Protein AF-A0A183FQK3-F1 (afdb_monomer)

Secondary structure (DSSP, 8-state):
--HHHHHHHHHHHHHTT--HHHHHHHHHHHS-TTSS-HHHHHHHHHHHHTT----SPP---PPPPSS-HHHHHHHHHH-TT--HHHHHHHTTS-HHHHHHHHHHTT---EEPPP-SS---HHHHHHHHHHHHHHHHHHHH--S-------S-SSSHHHHHHHHHHTTS--S---EE---------S---

InterPro domains:
  IPR009057 Homedomain-like superfamily [SSF46689] (26-102)
  IPR036388 Winged helix-like DNA-binding domain superfamily [G3DSA:1.10.10.10] (71-115)
  IPR041426 Mos1 transposase, HTH domain [PF17906] (6-52)
  IPR052709 Transposase-Methyltransferase Hybrid [PTHR46060] (1-167)

Radius of gyration: 31.81 Å; Cα contacts (8 Å, |Δi|>4): 121; chains: 1; bounding box: 60×57×82 Å

Nearest PDB structures (foldseek):
  7s03-assembly1_A-2  TM=7.507E-01  e=3.415E-08  Homo sapiens
  4u7b-assembly2_G-2  TM=6.651E-01  e=1.296E-07  Drosophila mauritiana
  5hoo-assembly1_B  TM=6.652E-01  e=1.835E-07  Drosophila mauritiana
  5hoo-assembly1_A  TM=6.434E-01  e=3.681E-07  Drosophila mauritiana
  4r79-assembly1_B  TM=6.562E-01  e=9.308E-07  Drosophila mauritiana

Sequence (189 aa):
MDQGRIRTFLYYEWLLGNDTGTAVANICRACKEDAVSQRTVRRWFNRFENGDTSLEDREHSWRPSTVDDDEVRRCIKEKPEATTRELATMLGCSKSTIHNQLNLLRYHKVLARWIPHRLTDANKQSRVTVCQSLLLQLSVGCENMNPIHGTLKDTWLLNSKMDSASQHDRKNRRFIVVCHVARLNAIDI

Solvent-accessible surface area (backbone atoms only — not comparable to full-atom values): 11954 Å² total; per-residue (Å²): 132,65,71,60,61,55,42,52,52,54,52,50,36,50,75,71,68,53,53,52,68,59,39,36,52,52,47,20,70,76,72,34,87,80,67,57,51,60,71,57,45,48,55,51,48,55,37,42,75,73,69,50,76,70,71,65,79,72,84,73,84,68,78,76,72,94,64,61,68,66,59,54,52,50,53,35,72,76,40,33,53,55,48,61,61,56,51,10,62,76,66,75,48,54,50,66,56,43,51,53,50,35,56,74,66,51,48,48,83,34,79,68,78,89,70,98,68,88,76,51,71,68,57,51,51,55,49,52,53,54,51,53,53,53,49,52,60,65,70,67,61,67,101,71,82,73,90,78,86,83,86,79,75,78,67,64,71,57,56,68,55,50,73,73,63,66,82,79,70,85,87,76,76,67,39,30,46,62,57,63,86,66,87,72,74,82,87,89,131

Mean predicted aligned error: 16.82 Å

Organism: Heligmosomoides polygyrus (NCBI:txid6339)

Structure (mmCIF, N/CA/C/O backbone):
data_AF-A0A183FQK3-F1
#
_entry.id   AF-A0A183FQK3-F1
#
loop_
_atom_site.group_PDB
_atom_site.id
_atom_site.type_symbol
_atom_site.label_atom_id
_atom_site.label_alt_id
_atom_site.label_comp_id
_atom_site.label_asym_id
_atom_site.label_entity_id
_atom_site.label_seq_id
_atom_site.pdbx_PDB_ins_code
_atom_site.Cartn_x
_atom_site.Cartn_y
_atom_site.Cartn_z
_atom_site.occupancy
_atom_site.B_iso_or_equiv
_atom_site.auth_seq_id
_atom_site.auth_comp_id
_atom_site.auth_asym_id
_atom_site.auth_atom_id
_atom_site.pdbx_PDB_model_num
ATOM 1 N N . MET A 1 1 ? -19.960 9.116 11.889 1.00 61.38 1 MET A N 1
ATOM 2 C CA . MET A 1 1 ? -19.119 9.643 12.982 1.00 61.38 1 MET A CA 1
ATOM 3 C C . MET A 1 1 ? -17.741 9.036 12.816 1.00 61.38 1 MET A C 1
ATOM 5 O O . MET A 1 1 ? -17.683 7.874 12.439 1.00 61.38 1 MET A O 1
ATOM 9 N N . ASP A 1 2 ? -16.675 9.808 13.006 1.00 77.69 2 ASP A N 1
ATOM 10 C CA . ASP A 1 2 ? -15.311 9.295 12.857 1.00 77.69 2 ASP A CA 1
ATOM 11 C C . ASP A 1 2 ? -14.950 8.335 14.003 1.00 77.69 2 ASP A C 1
ATOM 13 O O . ASP A 1 2 ? -15.273 8.592 15.166 1.00 77.69 2 ASP A O 1
ATOM 17 N N . GLN A 1 3 ? -14.290 7.229 13.669 1.00 77.62 3 GLN A N 1
ATOM 18 C CA . GLN A 1 3 ? -13.965 6.154 14.603 1.00 77.62 3 GLN A CA 1
ATOM 19 C C . GLN A 1 3 ? -12.954 6.604 15.666 1.00 77.62 3 GLN A C 1
ATOM 21 O O . GLN A 1 3 ? -12.997 6.114 16.794 1.00 77.62 3 GLN A O 1
ATOM 26 N N . GLY A 1 4 ? -12.106 7.590 15.346 1.00 84.69 4 GLY A N 1
ATOM 27 C CA . GLY A 1 4 ? -11.191 8.212 16.305 1.00 84.69 4 GLY A CA 1
ATOM 28 C C . GLY A 1 4 ? -11.917 8.892 17.471 1.00 84.69 4 GLY A C 1
ATOM 29 O O . GLY A 1 4 ? -11.563 8.673 18.627 1.00 84.69 4 GLY A O 1
ATOM 30 N N . ARG A 1 5 ? -13.003 9.630 17.196 1.00 87.62 5 ARG A N 1
ATOM 31 C CA . ARG A 1 5 ? -13.787 10.335 18.233 1.00 87.62 5 ARG A CA 1
ATOM 32 C C . ARG A 1 5 ? -14.423 9.381 19.241 1.00 87.62 5 ARG A C 1
ATOM 34 O O . ARG A 1 5 ? -14.434 9.657 20.435 1.00 87.62 5 ARG A O 1
ATOM 41 N N . ILE A 1 6 ? -14.915 8.239 18.764 1.00 91.25 6 ILE A N 1
ATOM 42 C CA . ILE A 1 6 ? -15.498 7.201 19.621 1.00 91.25 6 ILE A CA 1
ATOM 43 C C . ILE A 1 6 ? -14.448 6.660 20.601 1.00 91.25 6 ILE A C 1
ATOM 45 O O . ILE A 1 6 ? -14.746 6.477 21.778 1.00 91.25 6 ILE A O 1
ATOM 49 N N . ARG A 1 7 ? -13.205 6.453 20.150 1.00 92.75 7 ARG A N 1
ATOM 50 C CA . ARG A 1 7 ? -12.105 5.983 21.010 1.00 92.75 7 ARG A CA 1
ATOM 51 C C . ARG A 1 7 ? -11.755 6.990 22.099 1.00 92.75 7 ARG A C 1
ATOM 53 O O . ARG A 1 7 ? -11.502 6.581 23.227 1.00 92.75 7 ARG A O 1
ATOM 60 N N . THR A 1 8 ? -11.808 8.287 21.797 1.00 93.94 8 THR A N 1
ATOM 61 C CA . THR A 1 8 ? -11.623 9.345 22.800 1.00 93.94 8 THR A CA 1
ATOM 62 C C . THR A 1 8 ? -12.691 9.284 23.890 1.00 93.94 8 THR A C 1
ATOM 64 O O . THR A 1 8 ? -12.351 9.339 25.068 1.00 93.94 8 THR A O 1
ATOM 67 N N . PHE A 1 9 ? -13.966 9.108 23.526 1.00 94.00 9 PHE A N 1
ATOM 68 C CA . PHE A 1 9 ? -15.034 8.951 24.518 1.00 94.00 9 PHE A CA 1
ATOM 69 C C . PHE A 1 9 ? -14.879 7.673 25.344 1.00 94.00 9 PHE A C 1
ATOM 71 O O . PHE A 1 9 ? -15.070 7.709 26.553 1.00 94.00 9 PHE A O 1
ATOM 78 N N . LEU A 1 10 ? -14.466 6.563 24.725 1.00 94.69 10 LEU A N 1
ATOM 79 C CA . LEU A 1 10 ? -14.169 5.324 25.450 1.00 94.69 10 LEU A CA 1
ATOM 80 C C . LEU A 1 10 ? -13.064 5.520 26.488 1.00 94.69 10 LEU A C 1
ATOM 82 O O . LEU A 1 10 ? -13.189 5.042 27.610 1.00 94.69 10 LEU A O 1
ATOM 86 N N . TYR A 1 11 ? -11.999 6.232 26.126 1.00 95.12 11 TYR A N 1
ATOM 87 C CA . TYR A 1 11 ? -10.912 6.537 27.051 1.00 95.12 11 TYR A CA 1
ATOM 88 C C . TYR A 1 11 ? -11.365 7.456 28.191 1.00 95.12 11 TYR A C 1
ATOM 90 O O . TYR A 1 11 ? -11.020 7.225 29.345 1.00 95.12 11 TYR A O 1
ATOM 98 N N . TYR A 1 12 ? -12.194 8.456 27.887 1.00 95.38 12 TYR A N 1
ATOM 99 C CA . TYR A 1 12 ? -12.778 9.343 28.891 1.00 95.38 12 TYR A CA 1
ATOM 100 C C . TYR A 1 12 ? -13.673 8.596 29.894 1.00 95.38 12 TYR A C 1
ATOM 102 O O . TYR A 1 12 ? -13.496 8.750 31.098 1.00 95.38 12 TYR A O 1
ATOM 110 N N . GLU A 1 13 ? -14.589 7.748 29.421 1.00 95.75 13 GLU A N 1
ATOM 111 C CA . GLU A 1 13 ? -15.462 6.942 30.289 1.00 95.75 13 GLU A CA 1
ATOM 112 C C . GLU A 1 13 ? -14.665 5.955 31.155 1.00 95.75 13 GLU A C 1
ATOM 114 O O . GLU A 1 13 ? -15.014 5.726 32.312 1.00 95.75 13 GLU A O 1
ATOM 119 N N . TRP A 1 14 ? -13.571 5.406 30.617 1.00 96.25 14 TRP A N 1
ATOM 120 C CA . TRP A 1 14 ? -12.650 4.567 31.382 1.00 96.25 14 TRP A CA 1
ATOM 121 C C . TRP A 1 14 ? -11.949 5.353 32.500 1.00 96.25 14 TRP A C 1
ATOM 123 O O . TRP A 1 14 ? -11.895 4.876 33.631 1.00 96.25 14 TRP A O 1
ATOM 133 N N . LEU A 1 15 ? -11.482 6.580 32.228 1.00 95.38 15 LEU A N 1
ATOM 134 C CA . LEU A 1 15 ? -10.885 7.458 33.247 1.00 95.38 15 LEU A CA 1
ATOM 135 C C . LEU A 1 15 ? -11.870 7.842 34.360 1.00 95.38 15 LEU A C 1
ATOM 137 O O . LEU A 1 15 ? -11.452 8.047 35.497 1.00 95.38 15 LEU A O 1
ATOM 141 N N . LEU A 1 16 ? -13.166 7.933 34.048 1.00 95.31 16 LEU A N 1
ATOM 142 C CA . LEU A 1 16 ? -14.216 8.163 35.044 1.00 95.31 16 LEU A CA 1
ATOM 143 C C . LEU A 1 16 ? -14.484 6.942 35.940 1.00 95.31 16 LEU A C 1
ATOM 145 O O . LEU A 1 16 ? -15.170 7.081 36.950 1.00 95.31 16 LEU A O 1
ATOM 149 N N . GLY A 1 17 ? -13.964 5.760 35.593 1.00 93.12 17 GLY A N 1
ATOM 150 C CA . GLY A 1 17 ? -14.207 4.522 36.335 1.00 93.12 17 GLY A CA 1
ATOM 151 C C . GLY A 1 17 ? -15.617 3.956 36.148 1.00 93.12 17 GLY A C 1
ATOM 152 O O . GLY A 1 17 ? -16.077 3.175 36.981 1.00 93.12 17 GLY A O 1
ATOM 153 N N . ASN A 1 18 ? -16.315 4.346 35.076 1.00 94.75 18 ASN A N 1
ATOM 154 C CA . ASN A 1 18 ? -17.641 3.819 34.768 1.00 94.75 18 ASN A CA 1
ATOM 155 C C . ASN A 1 18 ? -17.552 2.358 34.313 1.00 94.75 18 ASN A C 1
ATOM 157 O O . ASN A 1 18 ? -16.584 1.946 33.677 1.00 94.75 18 ASN A O 1
ATOM 161 N N . ASP A 1 19 ? -18.585 1.562 34.591 1.00 94.12 19 ASP A N 1
ATOM 162 C CA . ASP A 1 19 ? -18.665 0.204 34.060 1.00 94.12 19 ASP A CA 1
ATOM 163 C C . ASP A 1 19 ? -19.009 0.206 32.557 1.00 94.12 19 ASP A C 1
ATOM 165 O O . ASP A 1 19 ? -19.497 1.187 31.990 1.00 94.12 19 ASP A O 1
ATOM 169 N N . THR A 1 20 ? -18.786 -0.930 31.890 1.00 94.50 20 THR A N 1
ATOM 170 C CA . THR A 1 20 ? -19.010 -1.045 30.437 1.00 94.50 20 THR A CA 1
ATOM 171 C C . THR A 1 20 ? -20.447 -0.751 29.995 1.00 94.50 20 THR A C 1
ATOM 173 O O . THR A 1 20 ? -20.632 -0.241 28.893 1.00 94.50 20 THR A O 1
ATOM 176 N N . GLY A 1 21 ? -21.463 -1.071 30.803 1.00 93.75 21 GLY A N 1
ATOM 177 C CA . GLY A 1 21 ? -22.867 -0.818 30.480 1.00 93.75 21 GLY A CA 1
ATOM 178 C C . GLY A 1 21 ? -23.200 0.669 30.561 1.00 93.75 21 GLY A C 1
ATOM 179 O O . GLY A 1 21 ? -23.768 1.224 29.618 1.00 93.75 21 GLY A O 1
ATOM 180 N N . THR A 1 22 ? -22.760 1.326 31.636 1.00 95.06 22 THR A N 1
ATOM 181 C CA . THR A 1 22 ? -22.904 2.780 31.811 1.00 95.06 22 THR A CA 1
ATOM 182 C C . THR A 1 22 ? -22.180 3.548 30.706 1.00 95.06 22 THR A C 1
ATOM 184 O O . THR A 1 22 ? -22.762 4.444 30.094 1.00 95.06 22 THR A O 1
ATOM 187 N N . ALA A 1 23 ? -20.954 3.143 30.366 1.00 95.88 23 ALA A N 1
ATOM 188 C CA . ALA A 1 23 ? -20.187 3.752 29.284 1.00 95.88 23 ALA A CA 1
ATOM 189 C C . ALA A 1 23 ? -20.878 3.600 27.915 1.00 95.88 23 ALA A C 1
ATOM 191 O O . ALA A 1 23 ? -20.942 4.563 27.153 1.00 95.88 23 ALA A O 1
ATOM 192 N N . VAL A 1 24 ? -21.454 2.430 27.597 1.00 96.12 24 VAL A N 1
ATOM 193 C CA . VAL A 1 24 ? -22.248 2.244 26.363 1.00 96.12 24 VAL A CA 1
ATOM 194 C C . VAL A 1 24 ? -23.434 3.200 26.335 1.00 96.12 24 VAL A C 1
ATOM 196 O O . VAL A 1 24 ? -23.633 3.884 25.334 1.00 96.12 24 VAL A O 1
ATOM 199 N N . ALA A 1 25 ? -24.206 3.273 27.420 1.00 95.00 25 ALA A N 1
ATOM 200 C CA . ALA A 1 25 ? -25.376 4.140 27.486 1.00 95.00 25 ALA A CA 1
ATOM 201 C C . ALA A 1 25 ? -24.995 5.621 27.332 1.00 95.00 25 ALA A C 1
ATOM 203 O O . ALA A 1 25 ? -25.625 6.340 26.556 1.00 95.00 25 ALA A O 1
ATOM 204 N N . ASN A 1 26 ? -23.930 6.069 28.005 1.00 94.44 26 ASN A N 1
ATOM 205 C CA . ASN A 1 26 ? -23.420 7.435 27.898 1.00 94.44 26 ASN A CA 1
ATOM 206 C C . ASN A 1 26 ? -22.961 7.767 26.478 1.00 94.44 26 ASN A C 1
ATOM 208 O O . ASN A 1 26 ? -23.372 8.791 25.928 1.00 94.44 26 ASN A O 1
ATOM 212 N N . ILE A 1 27 ? -22.168 6.887 25.864 1.00 93.31 27 ILE A N 1
ATOM 213 C CA . ILE A 1 27 ? -21.648 7.098 24.512 1.00 93.31 27 ILE A CA 1
ATOM 214 C C . ILE A 1 27 ? -22.789 7.075 23.497 1.00 93.31 27 ILE A C 1
ATOM 216 O O . ILE A 1 27 ? -22.878 7.988 22.682 1.00 93.31 27 ILE A O 1
ATOM 220 N N . CYS A 1 28 ? -23.697 6.098 23.552 1.00 92.88 28 CYS A N 1
ATOM 221 C CA . CYS A 1 28 ? -24.836 6.032 22.635 1.00 92.88 28 CYS A CA 1
ATOM 222 C C . CYS A 1 28 ? -25.773 7.238 22.796 1.00 92.88 28 CYS A C 1
ATOM 224 O O . CYS A 1 28 ? -26.249 7.782 21.802 1.00 92.88 28 CYS A O 1
ATOM 226 N N . ARG A 1 29 ? -25.966 7.730 24.026 1.00 92.12 29 ARG A N 1
ATOM 227 C CA . ARG A 1 29 ? -26.732 8.955 24.296 1.00 92.12 29 ARG A CA 1
ATOM 228 C C . ARG A 1 29 ? -26.065 10.205 23.717 1.00 92.12 29 ARG A C 1
ATOM 230 O O . ARG A 1 29 ? -26.754 11.045 23.151 1.00 92.12 29 ARG A O 1
ATOM 237 N N . ALA A 1 30 ? -24.749 10.348 23.873 1.00 89.69 30 ALA A N 1
ATOM 238 C CA . ALA A 1 30 ? -24.011 11.526 23.413 1.00 89.69 30 ALA A CA 1
ATOM 239 C C . ALA A 1 30 ? -23.756 11.526 21.896 1.00 89.69 30 ALA A C 1
ATOM 241 O O . ALA A 1 30 ? -23.665 12.584 21.275 1.00 89.69 30 ALA A O 1
ATOM 242 N N . CYS A 1 31 ? -23.601 10.341 21.304 1.00 86.69 31 CYS A N 1
ATOM 243 C CA . CYS A 1 31 ? -23.157 10.174 19.928 1.00 86.69 31 CYS A CA 1
ATOM 244 C C . CYS A 1 31 ? -24.310 9.865 18.969 1.00 86.69 31 CYS A C 1
ATOM 246 O O . CYS A 1 31 ? -24.590 10.643 18.057 1.00 86.69 31 CYS A O 1
ATOM 248 N N . LYS A 1 32 ? -24.903 8.680 19.122 1.00 87.69 32 LYS A N 1
ATOM 249 C CA . LYS A 1 32 ? -26.033 8.144 18.356 1.00 87.69 32 LYS A CA 1
ATOM 250 C C . LYS A 1 32 ? -26.437 6.806 18.980 1.00 87.69 32 LYS A C 1
ATOM 252 O O . LYS A 1 32 ? -25.570 6.081 19.470 1.00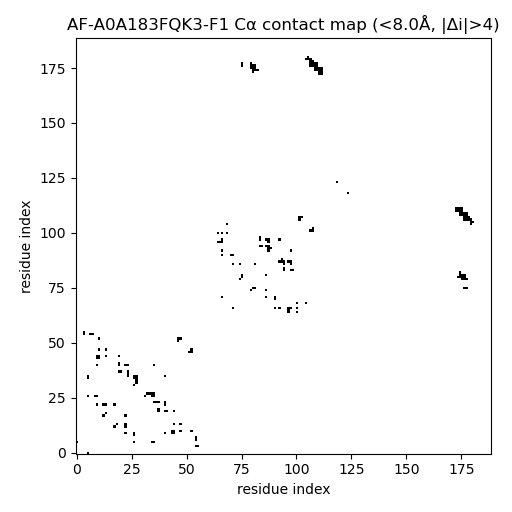 87.69 32 LYS A O 1
ATOM 257 N N . GLU A 1 33 ? -27.713 6.450 18.878 1.00 83.69 33 GLU A N 1
ATOM 258 C CA . GLU A 1 33 ? -28.179 5.085 19.129 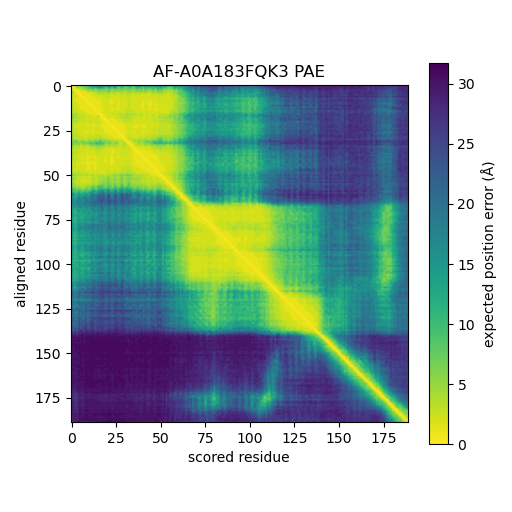1.00 83.69 33 GLU A CA 1
ATOM 259 C C . GLU A 1 33 ? -27.321 4.081 18.329 1.00 83.69 33 GLU A C 1
ATOM 261 O O . GLU A 1 33 ? -27.040 4.295 17.144 1.00 83.69 33 GLU A O 1
ATOM 266 N N . ASP A 1 34 ? -26.804 3.062 19.022 1.00 86.44 34 ASP A N 1
ATOM 267 C CA . ASP A 1 34 ? -25.853 2.053 18.526 1.00 86.44 34 ASP A CA 1
ATOM 268 C C . ASP A 1 34 ? -24.472 2.556 18.060 1.00 86.44 34 ASP A C 1
ATOM 270 O O . ASP A 1 34 ? -23.798 1.909 17.255 1.00 86.44 34 ASP A O 1
ATOM 274 N N . ALA A 1 35 ? -23.986 3.687 18.588 1.00 89.19 35 ALA A N 1
ATOM 275 C CA . ALA A 1 35 ? -22.636 4.175 18.280 1.00 89.19 35 ALA A CA 1
ATOM 276 C C . ALA A 1 35 ? -21.523 3.174 18.652 1.00 89.19 35 ALA A C 1
ATOM 278 O O . ALA A 1 35 ? -20.506 3.088 17.959 1.00 89.19 35 ALA A O 1
ATOM 279 N N . VAL A 1 36 ? -21.701 2.417 19.739 1.00 92.69 36 VAL A N 1
ATOM 280 C CA . VAL A 1 36 ? -20.764 1.385 20.201 1.00 92.69 36 VAL A CA 1
ATOM 281 C C . VAL A 1 36 ? -21.505 0.182 20.760 1.00 92.69 36 VAL A C 1
ATOM 283 O O . VAL A 1 36 ? -22.530 0.309 21.419 1.00 92.69 36 VAL A O 1
ATOM 286 N N . SER A 1 37 ? -20.933 -1.003 20.550 1.00 93.94 37 SER A N 1
ATOM 287 C CA . SER A 1 37 ? -21.403 -2.222 21.209 1.00 93.94 37 SER A CA 1
ATOM 288 C C . SER A 1 37 ? -20.705 -2.414 22.555 1.00 93.94 37 SER A C 1
ATOM 290 O O . SER A 1 37 ? -19.528 -2.070 22.704 1.00 93.94 37 SER A O 1
ATOM 292 N N . GLN A 1 38 ? -21.370 -3.072 23.506 1.00 94.62 38 GLN A N 1
ATOM 293 C CA . GLN A 1 38 ? -20.764 -3.434 24.793 1.00 94.62 38 GLN A CA 1
ATOM 294 C C . GLN A 1 38 ? -19.482 -4.266 24.629 1.00 94.62 38 GLN A C 1
ATOM 296 O O . GLN A 1 38 ? -18.516 -4.091 25.372 1.00 94.62 38 GLN A O 1
ATOM 301 N N . ARG A 1 39 ? -19.420 -5.119 23.596 1.00 95.38 39 ARG A N 1
ATOM 302 C CA . ARG A 1 39 ? -18.217 -5.889 23.249 1.00 95.38 3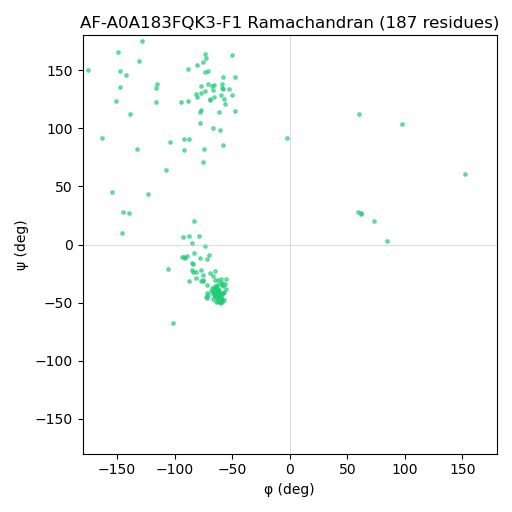9 ARG A CA 1
ATOM 303 C C . ARG A 1 39 ? -17.053 -4.981 22.845 1.00 95.38 39 ARG A C 1
ATOM 305 O O . ARG A 1 39 ? -15.915 -5.254 23.224 1.00 95.38 39 ARG A O 1
ATOM 312 N N . THR A 1 40 ? -17.331 -3.915 22.094 1.00 93.69 40 THR A N 1
ATOM 313 C CA . THR A 1 40 ? -16.333 -2.908 21.711 1.00 93.69 40 THR A CA 1
ATOM 314 C C . THR A 1 40 ? -15.810 -2.190 22.950 1.00 93.69 40 THR A C 1
ATOM 316 O O . THR A 1 40 ? -14.597 -2.143 23.136 1.00 93.69 40 THR A O 1
ATOM 319 N N . VAL A 1 41 ? -16.699 -1.709 23.827 1.00 95.56 41 VAL A N 1
ATOM 320 C CA . VAL A 1 41 ? -16.306 -1.003 25.060 1.00 95.56 41 VAL A CA 1
ATOM 321 C C . VAL A 1 41 ? -15.432 -1.879 25.947 1.00 95.56 41 VAL A C 1
ATOM 323 O O . VAL A 1 41 ? -14.326 -1.480 26.298 1.00 95.56 41 VAL A O 1
ATOM 326 N N . ARG A 1 42 ? -15.859 -3.119 26.212 1.00 96.44 42 ARG A N 1
ATOM 327 C CA . ARG A 1 42 ? -15.083 -4.076 27.012 1.00 96.44 42 ARG A CA 1
ATOM 328 C C . ARG A 1 42 ? -13.697 -4.346 26.425 1.00 96.44 42 ARG A C 1
ATOM 330 O O . ARG A 1 42 ? -12.721 -4.412 27.161 1.00 96.44 42 ARG A O 1
ATOM 337 N N . ARG A 1 43 ? -13.588 -4.487 25.098 1.00 94.81 43 ARG A N 1
ATOM 338 C CA . ARG A 1 43 ? -12.291 -4.684 24.430 1.00 94.81 43 ARG A CA 1
ATOM 339 C C . ARG A 1 43 ? -11.359 -3.488 24.639 1.00 94.81 43 ARG A C 1
ATOM 341 O O . ARG A 1 43 ? -10.167 -3.697 24.839 1.00 94.81 43 ARG A O 1
ATOM 348 N N . TRP A 1 44 ? -11.886 -2.267 24.570 1.00 95.06 44 TRP A N 1
ATOM 349 C CA . TRP A 1 44 ? -11.107 -1.046 24.787 1.00 95.06 44 TRP A CA 1
ATOM 350 C C . TRP A 1 44 ? -10.720 -0.852 26.250 1.00 95.06 44 TRP A C 1
ATOM 352 O O . TRP A 1 44 ? -9.564 -0.557 26.519 1.00 95.06 44 TRP A O 1
ATOM 362 N N . PHE A 1 45 ? -11.624 -1.109 27.192 1.00 95.75 45 PHE A N 1
ATOM 363 C CA . PHE A 1 45 ? -11.316 -1.015 28.622 1.00 95.75 45 PHE A CA 1
ATOM 364 C C . PHE A 1 45 ? -10.221 -2.002 29.016 1.00 95.75 45 PHE A C 1
ATOM 366 O O . PHE A 1 45 ? -9.217 -1.590 29.583 1.00 95.75 45 PHE A O 1
ATOM 373 N N . ASN A 1 46 ? -10.327 -3.261 28.579 1.00 95.31 46 ASN A N 1
ATOM 374 C CA . ASN A 1 46 ? -9.259 -4.240 28.780 1.00 95.31 46 ASN A CA 1
ATOM 375 C C . ASN A 1 46 ? -7.928 -3.768 28.165 1.00 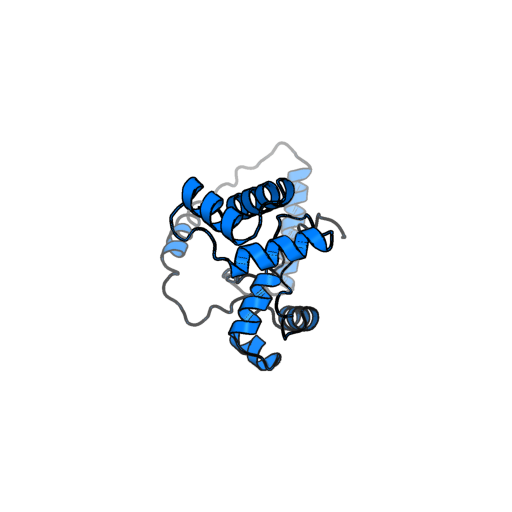95.31 46 ASN A C 1
ATOM 377 O O . ASN A 1 46 ? -6.861 -4.059 28.694 1.00 95.31 46 ASN A O 1
ATOM 381 N N . ARG A 1 47 ? -7.955 -3.075 27.019 1.00 93.81 47 ARG A N 1
ATOM 382 C CA . ARG A 1 47 ? -6.741 -2.530 26.390 1.00 93.81 47 ARG A CA 1
ATOM 383 C C . 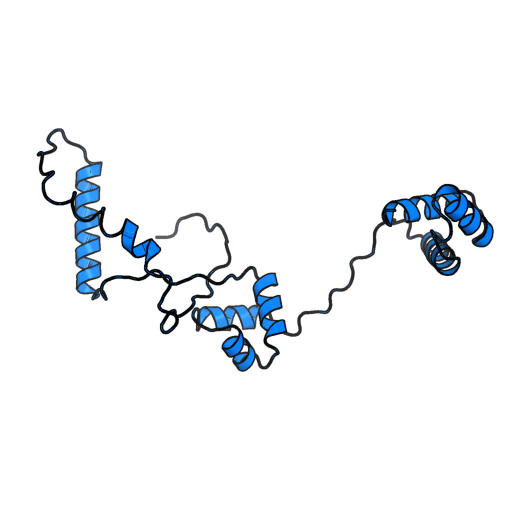ARG A 1 47 ? -6.098 -1.459 27.284 1.00 93.81 47 ARG A C 1
ATOM 385 O O . ARG A 1 47 ? -4.890 -1.516 27.495 1.00 93.81 47 ARG A O 1
ATOM 392 N N . PHE A 1 48 ? -6.904 -0.557 27.842 1.00 94.69 48 PHE A N 1
ATOM 393 C CA . PHE A 1 48 ? -6.450 0.501 28.747 1.00 94.69 48 PHE A CA 1
ATOM 394 C C . PHE A 1 48 ? -5.957 -0.039 30.094 1.00 94.69 48 PHE A C 1
ATOM 396 O O . PHE A 1 48 ? -4.910 0.386 30.571 1.00 94.69 48 PHE A O 1
ATOM 403 N N . GLU A 1 49 ? -6.635 -1.037 30.663 1.00 94.19 49 GLU A N 1
ATOM 404 C CA . GLU A 1 49 ? -6.198 -1.736 31.882 1.00 94.19 49 GLU A CA 1
ATOM 405 C C . GLU A 1 49 ? -4.841 -2.430 31.707 1.00 94.19 49 GLU A C 1
ATOM 407 O O . GLU A 1 49 ? -4.037 -2.466 32.633 1.00 94.19 49 GLU A O 1
ATOM 412 N N . ASN A 1 50 ? -4.547 -2.924 30.500 1.00 94.50 50 ASN A N 1
ATOM 413 C CA . ASN A 1 50 ? -3.244 -3.497 30.154 1.00 94.50 50 ASN A CA 1
ATOM 414 C C . ASN A 1 50 ? -2.164 -2.432 29.851 1.00 94.50 50 ASN A C 1
ATOM 416 O O . ASN A 1 50 ? -1.079 -2.781 29.387 1.00 94.50 50 ASN A O 1
ATOM 420 N N . GLY A 1 51 ? -2.450 -1.145 30.079 1.00 91.88 51 GLY A N 1
ATOM 421 C CA . GLY A 1 51 ? -1.502 -0.036 29.929 1.00 91.88 51 GLY A CA 1
ATOM 422 C C . GLY A 1 51 ? -1.356 0.525 28.510 1.00 91.88 51 GLY A C 1
ATOM 423 O O . GLY A 1 51 ? -0.559 1.436 28.299 1.00 91.88 51 GLY A O 1
ATOM 424 N N . ASP A 1 52 ? -2.114 0.029 27.527 1.00 91.69 52 ASP A N 1
ATOM 425 C CA . ASP A 1 52 ? -2.094 0.544 26.151 1.00 91.69 52 ASP A CA 1
ATOM 426 C C . ASP A 1 52 ? -3.171 1.624 25.975 1.00 91.69 52 ASP A C 1
ATOM 428 O O . ASP A 1 52 ? -4.315 1.336 25.625 1.00 91.69 52 ASP A O 1
ATOM 432 N N . THR A 1 53 ? -2.793 2.880 26.219 1.00 90.44 53 THR A N 1
ATOM 433 C CA . THR A 1 53 ? -3.662 4.068 26.105 1.00 90.44 53 THR A CA 1
ATOM 434 C C . THR A 1 53 ? -3.703 4.675 24.700 1.00 90.44 53 THR A C 1
ATOM 436 O O . THR A 1 53 ? -4.300 5.734 24.497 1.00 90.44 53 THR A O 1
ATOM 439 N N . SER A 1 54 ? -3.104 4.018 23.699 1.00 90.25 54 SER A N 1
ATOM 440 C CA . SER A 1 54 ? -3.107 4.528 22.328 1.00 90.25 54 SER A CA 1
ATOM 441 C C . SER A 1 54 ? -4.507 4.459 21.710 1.00 90.25 54 SER A C 1
ATOM 443 O O . SER A 1 54 ? -5.130 3.397 21.623 1.00 90.25 54 SER A O 1
ATOM 445 N N . LEU A 1 55 ? -4.988 5.609 21.232 1.00 89.69 55 LEU A N 1
ATOM 446 C CA . LEU A 1 55 ? -6.261 5.745 20.515 1.00 89.69 55 LEU A CA 1
ATOM 447 C C . LEU A 1 55 ? -6.136 5.414 19.021 1.00 89.69 55 LEU A C 1
ATOM 449 O O . LEU A 1 55 ? -7.138 5.343 18.303 1.00 89.69 55 LEU A O 1
ATOM 453 N N . GLU A 1 56 ? -4.916 5.197 18.542 1.00 86.94 56 GLU A N 1
ATOM 454 C CA . GLU A 1 56 ? -4.676 4.819 17.159 1.00 86.94 56 GLU A CA 1
ATOM 455 C C . GLU A 1 56 ? -4.914 3.320 16.953 1.00 86.94 56 GLU A C 1
ATOM 457 O O . GLU A 1 56 ? -4.862 2.494 17.881 1.00 86.94 56 GLU A O 1
ATOM 462 N N . ASP A 1 57 ? -5.239 2.972 15.708 1.00 79.81 57 ASP A N 1
ATOM 463 C CA . ASP A 1 57 ? -5.216 1.575 15.306 1.00 79.81 57 ASP A CA 1
ATOM 464 C C . ASP A 1 57 ? -3.773 1.098 15.317 1.00 79.81 57 ASP A C 1
ATOM 466 O O . ASP A 1 57 ? -2.874 1.786 14.839 1.00 79.81 57 ASP A O 1
ATOM 470 N N . ARG A 1 58 ? -3.553 -0.105 15.851 1.00 78.00 58 ARG A N 1
ATOM 471 C CA . ARG A 1 58 ? -2.261 -0.763 15.677 1.00 78.00 58 ARG A CA 1
ATOM 472 C C . ARG A 1 58 ? -1.999 -0.907 14.185 1.00 78.00 58 ARG A C 1
ATOM 474 O O . ARG A 1 58 ? -2.942 -1.169 13.425 1.00 78.00 58 ARG A O 1
ATOM 481 N N . GLU A 1 59 ? -0.730 -0.775 13.800 1.00 72.75 59 GLU A N 1
ATOM 482 C CA . GLU A 1 59 ? -0.299 -1.096 12.445 1.00 72.75 59 GLU A CA 1
ATOM 483 C C . GLU A 1 59 ? -0.876 -2.460 12.078 1.00 72.75 59 GLU A C 1
ATOM 485 O O . GLU A 1 59 ? -0.607 -3.477 12.724 1.00 72.75 59 GLU A O 1
ATOM 490 N N . HIS A 1 60 ? -1.772 -2.463 11.093 1.00 66.00 60 HIS A N 1
ATOM 491 C CA . HIS A 1 60 ? -2.275 -3.714 10.573 1.00 66.00 60 HIS A CA 1
ATOM 492 C C . HIS A 1 60 ? -1.096 -4.412 9.919 1.00 66.00 60 HIS A C 1
ATOM 494 O O . HIS A 1 60 ? -0.437 -3.839 9.049 1.00 66.00 60 HIS A O 1
ATOM 500 N N . SER A 1 61 ? -0.851 -5.657 10.321 1.00 60.75 61 SER A N 1
ATOM 501 C CA . SER A 1 61 ? -0.002 -6.538 9.541 1.00 60.75 61 SER A CA 1
ATOM 502 C C . SER A 1 61 ? -0.664 -6.706 8.178 1.00 60.75 61 SER A C 1
ATOM 504 O O . SER A 1 61 ? -1.623 -7.459 7.993 1.00 60.75 61 SER A O 1
ATOM 506 N N . TRP A 1 62 ? -0.187 -5.937 7.205 1.00 58.81 62 TRP A N 1
ATOM 507 C CA . TRP A 1 62 ? -0.523 -6.186 5.819 1.00 58.81 62 TRP A CA 1
ATOM 508 C C . TRP A 1 62 ? -0.060 -7.600 5.494 1.00 58.81 62 TRP A C 1
ATOM 510 O O . TRP A 1 62 ? 1.009 -8.034 5.928 1.00 58.81 62 TRP A O 1
ATOM 520 N N . ARG A 1 63 ? -0.883 -8.342 4.753 1.00 64.81 63 ARG A N 1
ATOM 521 C CA . ARG A 1 63 ? -0.490 -9.663 4.272 1.00 64.81 63 ARG A CA 1
ATOM 522 C C . ARG A 1 63 ? 0.809 -9.491 3.474 1.00 64.81 63 ARG A C 1
ATOM 524 O O . ARG A 1 63 ? 0.772 -8.735 2.500 1.00 64.81 63 ARG A O 1
ATOM 531 N N . PRO A 1 64 ? 1.919 -10.151 3.856 1.00 61.59 64 PRO A N 1
ATOM 532 C CA . PRO A 1 64 ? 3.152 -10.076 3.090 1.00 61.59 64 PRO A CA 1
ATOM 533 C C . PRO A 1 64 ? 2.857 -10.427 1.634 1.00 61.59 64 PRO A C 1
ATOM 535 O O . PRO A 1 64 ? 2.109 -11.378 1.363 1.00 61.59 64 PRO A O 1
ATOM 538 N N . SER A 1 65 ? 3.383 -9.629 0.704 1.00 63.38 65 SER A N 1
ATOM 539 C CA . SER A 1 65 ? 3.266 -9.962 -0.711 1.00 63.38 65 SER A CA 1
ATOM 540 C C . SER A 1 65 ? 3.892 -11.334 -0.928 1.00 63.38 65 SER A C 1
ATOM 542 O O . SER A 1 65 ? 4.952 -11.638 -0.393 1.00 63.38 65 SER A O 1
ATOM 544 N N . THR A 1 66 ? 3.204 -12.202 -1.665 1.00 69.69 66 THR A N 1
ATOM 545 C CA . THR A 1 66 ? 3.676 -13.572 -1.927 1.00 69.69 66 THR A CA 1
ATOM 546 C C . THR A 1 66 ? 4.886 -13.593 -2.870 1.00 69.69 66 THR A C 1
ATOM 548 O O . THR A 1 66 ? 5.472 -14.647 -3.075 1.00 69.69 66 THR A O 1
ATOM 551 N N . VAL A 1 67 ? 5.235 -12.452 -3.468 1.00 79.81 67 VAL A N 1
ATOM 552 C CA . VAL A 1 67 ? 6.258 -12.330 -4.508 1.00 79.81 67 VAL A CA 1
ATOM 553 C C . VAL A 1 67 ? 7.398 -11.467 -3.990 1.00 79.81 67 VAL A C 1
ATOM 555 O O . VAL A 1 67 ? 7.147 -10.404 -3.426 1.00 79.81 67 VAL A O 1
ATOM 558 N N . ASP A 1 68 ? 8.626 -11.926 -4.217 1.00 87.81 68 ASP A N 1
ATOM 559 C CA . ASP A 1 68 ? 9.847 -11.205 -3.875 1.00 87.81 68 ASP A CA 1
ATOM 560 C C . ASP A 1 68 ? 10.038 -9.964 -4.767 1.00 87.81 68 ASP A C 1
ATOM 562 O O . ASP A 1 68 ? 10.045 -10.040 -6.001 1.00 87.81 68 ASP A O 1
ATOM 566 N N . ASP A 1 69 ? 10.194 -8.806 -4.126 1.00 89.50 69 ASP A N 1
ATOM 567 C CA . ASP A 1 69 ? 10.402 -7.505 -4.758 1.00 89.50 69 ASP A CA 1
ATOM 568 C C . ASP A 1 69 ? 11.629 -7.502 -5.679 1.00 89.50 69 ASP A C 1
ATOM 570 O O . ASP A 1 69 ? 11.582 -6.919 -6.771 1.00 89.50 69 ASP A O 1
ATOM 574 N N . ASP A 1 70 ? 12.718 -8.147 -5.258 1.00 90.38 70 ASP A N 1
ATOM 575 C CA . ASP A 1 70 ? 13.971 -8.166 -6.013 1.00 90.38 70 ASP A CA 1
ATOM 576 C C . ASP A 1 70 ? 13.856 -9.041 -7.261 1.00 90.38 70 ASP A C 1
ATOM 578 O O . ASP A 1 70 ? 14.362 -8.683 -8.333 1.00 90.38 70 ASP A O 1
ATOM 582 N N . GLU A 1 71 ? 13.096 -10.130 -7.173 1.00 90.69 71 GLU A N 1
ATOM 583 C CA . GLU A 1 71 ? 12.787 -10.967 -8.321 1.00 90.69 71 GLU A CA 1
ATOM 584 C C . GLU A 1 71 ? 11.960 -10.217 -9.374 1.00 90.69 71 GLU A C 1
ATOM 586 O O . GLU A 1 71 ? 12.290 -10.248 -10.566 1.00 90.69 71 GLU A O 1
ATOM 591 N N . VAL A 1 72 ? 10.947 -9.452 -8.944 1.00 90.12 72 VAL A N 1
ATOM 592 C CA . VAL A 1 72 ? 10.154 -8.602 -9.848 1.00 90.12 72 VAL A CA 1
ATOM 593 C C . VAL A 1 72 ? 11.040 -7.570 -10.545 1.00 90.12 72 VAL A C 1
ATOM 595 O O . VAL A 1 72 ? 10.950 -7.399 -11.765 1.00 90.12 72 VAL A O 1
ATOM 598 N N . ARG A 1 73 ? 11.931 -6.899 -9.803 1.00 91.06 73 ARG A N 1
ATOM 599 C CA . ARG A 1 73 ? 12.868 -5.911 -10.368 1.00 91.06 73 ARG A CA 1
ATOM 600 C C . ARG A 1 73 ? 13.807 -6.541 -11.391 1.00 91.06 73 ARG A C 1
ATOM 602 O O . ARG A 1 73 ? 14.042 -5.945 -12.445 1.00 91.06 73 ARG A O 1
ATOM 609 N N . ARG A 1 74 ? 14.317 -7.744 -11.114 1.00 91.44 74 ARG A N 1
ATOM 610 C CA . ARG A 1 74 ? 15.183 -8.495 -12.032 1.00 91.44 74 ARG A CA 1
ATOM 611 C C . ARG A 1 74 ? 14.465 -8.802 -13.346 1.00 91.44 74 ARG A C 1
ATOM 613 O O . ARG A 1 74 ? 15.005 -8.484 -14.404 1.00 91.44 74 ARG A O 1
ATOM 620 N N . CYS A 1 75 ? 13.242 -9.332 -13.288 1.00 90.25 75 CYS A N 1
ATOM 621 C CA . CYS A 1 75 ? 12.459 -9.647 -14.487 1.00 90.25 75 CYS A CA 1
ATOM 622 C C . CYS A 1 75 ? 12.156 -8.404 -15.339 1.00 90.25 75 CYS A C 1
ATOM 624 O O . CYS A 1 75 ? 12.240 -8.464 -16.564 1.00 90.25 75 CYS A O 1
ATOM 626 N N . ILE A 1 76 ? 11.850 -7.264 -14.707 1.00 89.62 76 ILE A N 1
ATOM 627 C CA . ILE A 1 76 ? 11.620 -5.995 -15.418 1.00 89.62 76 ILE A CA 1
ATOM 628 C C . ILE A 1 76 ? 12.908 -5.489 -16.076 1.00 89.62 76 ILE A C 1
ATOM 630 O O . ILE A 1 76 ? 12.867 -4.994 -17.199 1.00 89.62 76 ILE A O 1
ATOM 634 N N . LYS A 1 77 ? 14.059 -5.606 -15.403 1.00 87.88 77 LYS A N 1
ATOM 635 C CA . LYS A 1 77 ? 15.351 -5.181 -15.961 1.00 87.88 77 LYS A CA 1
ATOM 636 C C . LYS A 1 77 ? 15.758 -6.025 -17.171 1.00 87.88 77 LYS A C 1
ATOM 638 O O . LYS A 1 77 ? 16.332 -5.486 -18.112 1.00 87.88 77 LYS A O 1
ATOM 643 N N . GLU A 1 78 ? 15.473 -7.324 -17.141 1.00 88.94 78 GLU A N 1
ATOM 644 C CA . GLU A 1 78 ? 15.753 -8.236 -18.252 1.00 88.94 78 GLU A CA 1
ATOM 645 C C . GLU A 1 78 ? 14.823 -7.988 -19.448 1.00 88.94 78 GLU A C 1
ATOM 647 O O . GLU A 1 78 ? 15.277 -7.961 -20.591 1.00 88.94 78 GLU A O 1
ATOM 652 N N . LYS A 1 79 ? 13.525 -7.789 -19.187 1.00 85.81 79 LYS A N 1
ATOM 653 C CA . LYS A 1 79 ? 12.500 -7.567 -20.215 1.00 85.81 79 LYS A CA 1
ATOM 654 C C . LYS A 1 79 ? 11.624 -6.374 -19.845 1.00 85.81 79 LYS A C 1
ATOM 656 O O . LYS A 1 79 ? 10.515 -6.557 -19.331 1.00 85.81 79 LYS A O 1
ATOM 661 N N . PRO A 1 80 ? 12.084 -5.146 -20.130 1.00 83.38 80 PRO A N 1
ATOM 662 C CA . PRO A 1 80 ? 11.332 -3.950 -19.788 1.00 83.38 80 PRO A CA 1
ATOM 663 C C . PRO A 1 80 ? 10.016 -3.870 -20.564 1.00 83.38 80 PRO A C 1
ATOM 665 O O . PRO A 1 80 ? 9.084 -3.227 -20.107 1.00 83.38 80 PRO A O 1
ATOM 668 N N . GLU A 1 81 ? 9.890 -4.535 -21.711 1.00 81.62 81 GLU A N 1
ATOM 669 C CA . GLU A 1 81 ? 8.666 -4.568 -22.508 1.00 81.62 81 GLU A CA 1
ATOM 670 C C . GLU A 1 81 ? 7.632 -5.632 -22.093 1.00 81.62 81 GLU A C 1
ATOM 672 O O . GLU A 1 81 ? 6.590 -5.773 -22.745 1.00 81.62 81 GLU A O 1
ATOM 677 N N . ALA A 1 82 ? 7.918 -6.402 -21.037 1.00 85.94 82 ALA A N 1
ATOM 678 C CA . ALA A 1 82 ? 7.063 -7.498 -20.605 1.00 85.94 82 ALA A CA 1
ATOM 679 C C . ALA A 1 82 ? 5.698 -7.001 -20.107 1.00 85.94 82 ALA A C 1
ATOM 681 O O . ALA A 1 82 ? 5.560 -6.043 -19.342 1.00 85.94 82 ALA A O 1
ATOM 682 N N . THR A 1 83 ? 4.648 -7.707 -20.510 1.00 86.75 83 THR A N 1
ATOM 683 C CA . THR A 1 83 ? 3.296 -7.482 -20.012 1.00 86.75 83 THR A CA 1
ATOM 684 C C . THR A 1 83 ? 3.130 -8.044 -18.600 1.00 86.75 83 THR A C 1
ATOM 686 O O . THR A 1 83 ? 3.780 -9.006 -18.197 1.00 86.75 83 THR A O 1
ATOM 689 N N . THR A 1 84 ? 2.158 -7.521 -17.848 1.00 89.50 84 THR A N 1
ATOM 690 C CA . THR A 1 84 ? 1.798 -8.050 -16.517 1.00 89.50 84 THR A CA 1
ATOM 691 C C . THR A 1 84 ? 1.455 -9.545 -16.545 1.00 89.50 84 THR A C 1
ATOM 693 O O . THR A 1 84 ? 1.651 -10.232 -15.551 1.00 89.50 84 THR A O 1
ATOM 696 N N . ARG A 1 85 ? 0.919 -10.058 -17.666 1.00 90.06 85 ARG A N 1
ATOM 697 C CA . ARG A 1 85 ? 0.624 -11.491 -17.821 1.00 90.06 85 ARG A CA 1
ATOM 698 C C . ARG A 1 85 ? 1.898 -12.311 -17.987 1.00 90.06 85 ARG A C 1
ATOM 700 O O . ARG A 1 85 ? 2.023 -13.325 -17.323 1.00 90.06 85 ARG A O 1
ATOM 707 N N . GLU A 1 86 ? 2.831 -11.858 -18.817 1.00 89.88 86 GLU A N 1
ATOM 708 C CA . GLU A 1 86 ? 4.119 -12.537 -19.000 1.00 89.88 86 GLU A CA 1
ATOM 709 C C . GLU A 1 86 ? 4.927 -12.543 -17.703 1.00 89.88 86 GLU A C 1
ATOM 711 O O . GLU A 1 86 ? 5.440 -13.587 -17.320 1.00 89.88 86 GLU A O 1
ATOM 716 N N . LEU A 1 87 ? 4.959 -11.422 -16.974 1.00 90.38 87 LEU A N 1
ATOM 717 C CA . LEU A 1 87 ? 5.584 -11.351 -15.648 1.00 90.38 87 LEU A CA 1
ATOM 718 C C . LEU A 1 87 ? 4.941 -12.331 -14.659 1.00 90.38 87 LEU A C 1
ATOM 720 O O . LEU A 1 87 ? 5.649 -13.021 -13.938 1.00 90.38 87 LEU A O 1
ATOM 724 N N . ALA A 1 88 ? 3.610 -12.441 -14.661 1.00 91.38 88 ALA A N 1
ATOM 725 C CA . ALA A 1 88 ? 2.894 -13.390 -13.812 1.00 91.38 88 ALA A CA 1
ATOM 726 C C . ALA A 1 88 ? 3.230 -14.849 -14.154 1.00 91.38 88 ALA A C 1
ATOM 728 O O . ALA A 1 88 ? 3.421 -15.660 -13.253 1.00 91.38 88 ALA A O 1
ATOM 729 N N . THR A 1 89 ? 3.357 -15.175 -15.444 1.00 91.88 89 THR A N 1
ATOM 730 C CA . THR A 1 89 ? 3.785 -16.505 -15.895 1.00 91.88 89 THR A CA 1
ATOM 731 C C . THR A 1 89 ? 5.236 -16.798 -15.516 1.00 91.88 89 THR A C 1
ATOM 733 O O . THR A 1 89 ? 5.512 -17.893 -15.041 1.00 91.88 89 THR A O 1
ATOM 736 N N . MET A 1 90 ? 6.151 -15.836 -15.679 1.00 90.25 90 MET A N 1
ATOM 737 C CA . MET A 1 90 ? 7.566 -16.004 -15.316 1.00 90.25 90 MET A CA 1
ATOM 738 C C . MET A 1 90 ? 7.762 -16.192 -13.808 1.00 90.25 90 MET A C 1
ATOM 740 O O . MET A 1 90 ? 8.577 -17.011 -13.402 1.00 90.25 90 MET A O 1
ATOM 744 N N . LEU A 1 91 ? 6.990 -15.471 -12.992 1.00 90.06 91 LEU A N 1
ATOM 745 C CA . LEU A 1 91 ? 7.070 -15.497 -11.527 1.00 90.06 91 LEU A CA 1
ATOM 746 C C . LEU A 1 91 ? 6.102 -16.509 -10.886 1.00 90.06 91 LEU A C 1
ATOM 748 O O . LEU A 1 91 ? 5.924 -16.508 -9.671 1.00 90.06 91 LEU A O 1
ATOM 752 N N . GLY A 1 92 ? 5.413 -17.332 -11.686 1.00 90.25 92 GLY A N 1
ATOM 753 C CA . GLY A 1 92 ? 4.526 -18.393 -11.194 1.00 90.25 92 GLY A CA 1
ATOM 754 C C . GLY A 1 92 ? 3.370 -17.921 -10.302 1.00 90.25 92 GLY A C 1
ATOM 755 O O . GLY A 1 92 ? 2.905 -18.671 -9.447 1.00 90.25 92 GLY A O 1
ATOM 756 N N . CYS A 1 93 ? 2.895 -16.686 -10.465 1.00 90.12 93 CYS A N 1
ATOM 757 C CA . CYS A 1 93 ? 1.896 -16.084 -9.584 1.00 90.12 93 CYS A CA 1
ATOM 758 C C . CYS A 1 93 ? 0.710 -15.498 -10.357 1.00 90.12 93 CYS A C 1
ATOM 760 O O . CYS A 1 93 ? 0.648 -15.500 -11.587 1.00 90.12 93 CYS A O 1
ATOM 762 N N . SER A 1 94 ? -0.298 -15.016 -9.627 1.00 91.75 94 SER A N 1
ATOM 763 C CA . SER A 1 94 ? -1.486 -14.447 -10.260 1.00 91.75 94 SER A CA 1
ATOM 764 C C . SER A 1 94 ? -1.194 -13.072 -10.875 1.00 91.75 94 SER A C 1
ATOM 766 O O . SER A 1 94 ? -0.422 -12.271 -10.340 1.00 91.75 94 SER A O 1
ATOM 768 N N . LYS A 1 95 ? -1.887 -12.741 -11.971 1.00 91.50 95 LYS A N 1
ATOM 769 C CA . LYS A 1 95 ? -1.792 -11.419 -12.614 1.00 91.50 95 LYS A CA 1
ATOM 770 C C . LYS A 1 95 ? -2.101 -10.272 -11.639 1.00 91.50 95 LYS A C 1
ATOM 772 O O . LYS A 1 95 ? -1.478 -9.216 -11.732 1.00 91.50 95 LYS A O 1
ATOM 777 N N . SER A 1 96 ? -3.070 -10.449 -10.737 1.00 90.38 96 SER A N 1
ATOM 778 C CA . SER A 1 96 ? -3.428 -9.435 -9.734 1.00 90.38 96 SER A CA 1
ATOM 779 C C . SER A 1 96 ? -2.310 -9.226 -8.719 1.00 90.38 96 SER A C 1
ATOM 781 O O . SER A 1 96 ? -2.043 -8.084 -8.360 1.00 90.38 96 SER A O 1
ATOM 783 N N . THR A 1 97 ? -1.612 -10.293 -8.320 1.00 90.19 97 THR A N 1
ATOM 784 C CA . THR A 1 97 ? -0.441 -10.195 -7.438 1.00 90.19 97 THR A CA 1
ATOM 785 C C . THR A 1 97 ? 0.652 -9.343 -8.077 1.00 90.19 97 THR A C 1
ATOM 787 O O . THR A 1 97 ? 1.081 -8.370 -7.466 1.00 90.19 97 THR A O 1
ATOM 790 N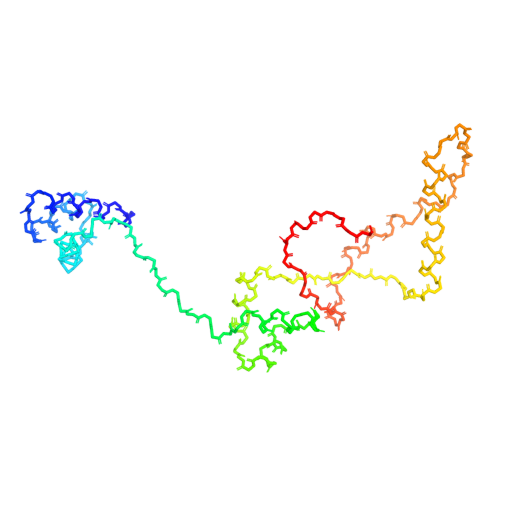 N . ILE A 1 98 ? 1.027 -9.617 -9.333 1.00 91.25 98 ILE A N 1
ATOM 791 C CA . ILE A 1 98 ? 2.016 -8.789 -10.045 1.00 91.25 98 ILE A CA 1
ATOM 792 C C . ILE A 1 98 ? 1.533 -7.354 -10.214 1.00 91.25 98 ILE A C 1
ATOM 794 O O . ILE A 1 98 ? 2.308 -6.425 -10.025 1.00 91.25 98 ILE A O 1
ATOM 798 N N . HIS A 1 99 ? 0.261 -7.140 -10.549 1.00 89.62 99 HIS A N 1
ATOM 799 C CA . HIS A 1 99 ? -0.268 -5.785 -10.679 1.00 89.62 99 HIS A CA 1
ATOM 800 C C . HIS A 1 99 ? -0.134 -4.985 -9.373 1.00 89.62 99 HIS A C 1
ATOM 802 O O . HIS A 1 99 ? 0.355 -3.857 -9.394 1.00 89.62 99 HIS A O 1
ATOM 808 N N . ASN A 1 100 ? -0.511 -5.582 -8.240 1.00 89.56 100 ASN A N 1
ATOM 809 C CA . ASN A 1 100 ? -0.376 -4.956 -6.926 1.00 89.56 100 ASN A CA 1
ATOM 810 C C . ASN A 1 100 ? 1.094 -4.706 -6.572 1.00 89.56 100 ASN A C 1
ATOM 812 O O . ASN A 1 100 ? 1.429 -3.632 -6.080 1.00 89.56 100 ASN A O 1
ATOM 816 N N . GLN A 1 101 ? 1.967 -5.664 -6.883 1.00 89.06 101 GLN A N 1
ATOM 817 C CA . GLN A 1 101 ? 3.398 -5.563 -6.626 1.00 89.06 101 GLN A CA 1
ATOM 818 C C . GLN A 1 101 ? 4.059 -4.446 -7.443 1.00 89.06 101 GLN A C 1
ATOM 820 O O . GLN A 1 101 ? 4.832 -3.653 -6.911 1.00 89.06 101 GLN A O 1
ATOM 825 N N . LEU A 1 102 ? 3.705 -4.318 -8.724 1.00 89.81 102 LEU A N 1
ATOM 826 C CA . LEU A 1 102 ? 4.157 -3.215 -9.575 1.00 89.81 102 LEU A CA 1
ATOM 827 C C . LEU A 1 102 ? 3.706 -1.859 -9.017 1.00 89.81 102 LEU A C 1
ATOM 829 O O . LEU A 1 102 ? 4.503 -0.921 -8.987 1.00 89.81 102 LEU A O 1
ATOM 833 N N . ASN A 1 103 ? 2.464 -1.765 -8.527 1.00 87.94 103 ASN A N 1
ATOM 834 C CA . ASN A 1 103 ? 1.948 -0.547 -7.897 1.00 87.94 103 ASN A CA 1
ATOM 835 C C . ASN A 1 103 ? 2.706 -0.206 -6.601 1.00 87.94 103 ASN A C 1
ATOM 837 O O . ASN A 1 103 ? 3.014 0.967 -6.378 1.00 87.94 103 ASN A O 1
ATOM 841 N N . LEU A 1 104 ? 3.033 -1.208 -5.774 1.00 88.06 104 LEU A N 1
ATOM 842 C CA . LEU A 1 104 ? 3.817 -1.042 -4.544 1.00 88.06 104 LEU A CA 1
ATOM 843 C C . LEU A 1 104 ? 5.229 -0.524 -4.850 1.00 88.06 104 LEU A C 1
ATOM 845 O O . LEU A 1 104 ? 5.678 0.456 -4.260 1.00 88.06 104 LEU A O 1
ATOM 849 N N . LEU A 1 105 ? 5.876 -1.117 -5.855 1.00 88.62 105 LEU A N 1
ATOM 850 C CA . LEU A 1 105 ? 7.201 -0.733 -6.351 1.00 88.62 105 LEU A CA 1
ATOM 851 C C . LEU A 1 105 ? 7.211 0.573 -7.175 1.00 88.62 105 LEU A C 1
ATOM 853 O O . LEU A 1 105 ? 8.274 1.028 -7.607 1.00 88.62 105 LEU A O 1
ATOM 857 N N . ARG A 1 106 ? 6.042 1.198 -7.376 1.00 88.31 106 ARG A N 1
ATOM 858 C CA . ARG A 1 106 ? 5.840 2.437 -8.151 1.00 88.31 106 ARG A CA 1
ATOM 859 C C . ARG A 1 106 ? 6.209 2.324 -9.635 1.00 88.31 106 ARG A C 1
ATOM 861 O O . ARG A 1 106 ? 6.502 3.332 -10.282 1.00 88.31 106 ARG A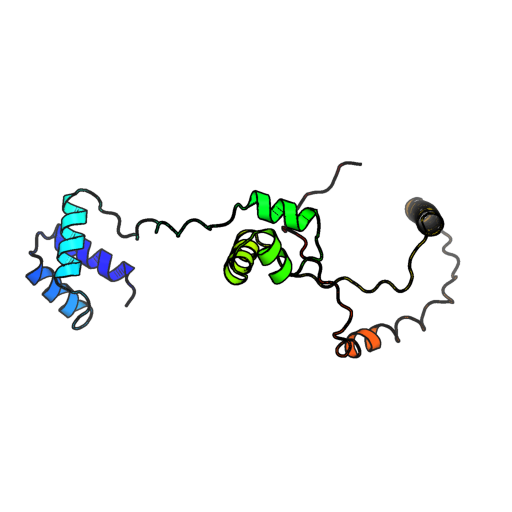 O 1
ATOM 868 N N . TYR A 1 107 ? 6.135 1.122 -10.200 1.00 87.44 107 TYR A N 1
ATOM 869 C CA . TYR A 1 107 ? 6.240 0.931 -11.642 1.00 87.44 107 TYR A CA 1
ATOM 870 C C . TYR A 1 107 ? 4.934 1.313 -12.331 1.00 87.44 107 TYR A C 1
ATOM 872 O O . TYR A 1 107 ? 3.841 0.935 -11.912 1.00 87.44 107 TYR A O 1
ATOM 880 N N . HIS A 1 108 ? 5.058 2.035 -13.438 1.00 82.12 108 HIS A N 1
ATOM 881 C CA . HIS A 1 108 ? 3.944 2.406 -14.294 1.00 82.12 108 HIS A CA 1
ATOM 882 C C . HIS A 1 108 ? 4.278 2.091 -15.749 1.00 82.12 108 HIS A C 1
ATOM 884 O O . HIS A 1 108 ? 5.434 1.950 -16.149 1.00 82.12 108 HIS A O 1
ATOM 890 N N . LYS A 1 109 ? 3.227 1.941 -16.545 1.00 82.38 109 LYS A N 1
ATOM 891 C CA . LYS A 1 109 ? 3.325 1.630 -17.965 1.00 82.38 109 LYS A CA 1
ATOM 892 C C . LYS A 1 109 ? 3.623 2.901 -18.756 1.00 82.38 109 LYS A C 1
ATOM 894 O O . LYS A 1 109 ? 2.843 3.849 -18.687 1.00 82.38 109 LYS A O 1
ATOM 899 N N . VAL A 1 110 ? 4.669 2.876 -19.576 1.00 80.88 110 VAL A N 1
ATOM 900 C CA . VAL A 1 110 ? 5.022 3.961 -20.497 1.00 80.88 110 VAL A CA 1
ATOM 901 C C . VAL A 1 110 ? 4.901 3.467 -21.940 1.00 80.88 110 VAL A C 1
ATOM 903 O O . VAL A 1 110 ? 5.248 2.333 -22.283 1.00 80.88 110 VAL A O 1
ATOM 906 N N . LEU A 1 111 ? 4.340 4.308 -22.809 1.00 78.12 111 LEU A N 1
ATOM 907 C CA . LEU A 1 111 ? 4.285 4.018 -24.239 1.00 78.12 111 LEU A CA 1
ATOM 908 C C . LEU A 1 111 ? 5.623 4.384 -24.876 1.00 78.12 111 LEU A C 1
ATOM 910 O O . LEU A 1 111 ? 6.108 5.500 -24.704 1.00 78.12 111 LEU A O 1
ATOM 914 N N . ALA A 1 112 ? 6.199 3.456 -25.641 1.00 76.25 112 ALA A N 1
ATOM 915 C CA . ALA A 1 112 ? 7.371 3.759 -26.448 1.00 76.25 112 ALA A CA 1
ATOM 916 C C . ALA A 1 112 ? 7.052 4.890 -27.441 1.00 76.25 112 ALA A C 1
ATOM 918 O O . ALA A 1 112 ? 6.011 4.877 -28.105 1.00 76.25 112 ALA A O 1
ATOM 919 N N . ARG A 1 113 ? 7.961 5.867 -27.550 1.00 80.19 113 ARG A N 1
ATOM 920 C CA . ARG A 1 113 ? 7.874 6.930 -28.556 1.00 80.19 113 ARG A CA 1
ATOM 921 C C . ARG A 1 113 ? 8.222 6.356 -29.926 1.00 80.19 113 ARG A C 1
ATOM 923 O O . ARG A 1 113 ? 9.231 5.667 -30.063 1.00 80.19 113 ARG A O 1
ATOM 930 N N . TRP A 1 114 ? 7.406 6.653 -30.936 1.00 83.38 114 TRP A N 1
ATOM 931 C CA . TRP A 1 114 ? 7.704 6.255 -32.310 1.00 83.38 114 TRP A CA 1
ATOM 932 C C . TRP A 1 114 ? 8.941 7.002 -32.824 1.00 83.38 114 TRP A C 1
ATOM 934 O O . TRP A 1 114 ? 9.060 8.215 -32.646 1.00 83.38 114 TRP A O 1
ATOM 944 N N . ILE A 1 115 ? 9.874 6.271 -33.437 1.00 78.19 115 ILE A N 1
ATOM 945 C CA . ILE A 1 115 ? 11.094 6.823 -34.032 1.00 78.19 115 ILE A CA 1
ATOM 946 C C . ILE A 1 115 ? 11.025 6.556 -35.544 1.00 78.19 115 ILE A C 1
ATOM 948 O O . ILE A 1 115 ? 10.931 5.387 -35.920 1.00 78.19 115 ILE A O 1
ATOM 952 N N . PRO A 1 116 ? 11.096 7.592 -36.406 1.00 82.12 116 PRO A N 1
ATOM 953 C CA . PRO A 1 116 ? 10.836 7.449 -37.840 1.00 82.12 116 PRO A CA 1
ATOM 954 C C . PRO A 1 116 ? 11.736 6.474 -38.599 1.00 82.12 116 PRO A C 1
ATOM 956 O O . PRO A 1 116 ? 11.320 5.899 -39.598 1.00 82.12 116 PRO A O 1
ATOM 959 N N . HIS A 1 117 ? 12.979 6.299 -38.161 1.00 81.56 117 HIS A N 1
ATOM 960 C CA . HIS A 1 117 ? 13.936 5.427 -38.829 1.00 81.56 117 HIS A CA 1
ATOM 961 C C . HIS A 1 117 ? 14.884 4.782 -37.824 1.00 81.56 117 HIS A C 1
ATOM 963 O O . HIS A 1 117 ? 15.233 5.360 -36.792 1.00 81.56 117 HIS A O 1
ATOM 969 N N . ARG A 1 118 ? 15.338 3.571 -38.154 1.00 86.56 118 ARG A N 1
ATOM 970 C CA . ARG A 1 118 ? 16.355 2.863 -37.378 1.00 86.56 118 ARG A CA 1
ATOM 971 C C . ARG A 1 118 ? 17.728 3.443 -37.709 1.00 86.56 118 ARG A C 1
ATOM 973 O O . ARG A 1 118 ? 18.202 3.317 -38.832 1.00 86.56 118 ARG A O 1
ATOM 980 N N . LEU A 1 119 ? 18.367 4.078 -36.732 1.00 87.25 119 LEU A N 1
ATOM 981 C CA . LEU A 1 119 ? 19.719 4.616 -36.891 1.00 87.25 119 LEU A CA 1
ATOM 982 C C . LEU A 1 119 ? 20.758 3.492 -36.817 1.00 87.25 119 LEU A C 1
ATOM 984 O O . LEU A 1 119 ? 20.742 2.697 -35.875 1.00 87.25 119 LEU A O 1
ATOM 988 N N . THR A 1 120 ? 21.672 3.460 -37.786 1.00 93.00 120 THR A N 1
ATOM 989 C CA . THR A 1 120 ? 22.911 2.675 -37.706 1.00 93.00 120 THR A CA 1
ATOM 990 C C . THR A 1 120 ? 23.882 3.332 -36.727 1.00 93.00 120 THR A C 1
ATOM 992 O O . THR A 1 120 ? 23.750 4.519 -36.419 1.00 93.00 120 THR A O 1
ATOM 995 N N . ASP A 1 121 ? 24.869 2.587 -36.235 1.00 92.56 121 ASP A N 1
ATOM 996 C CA . ASP A 1 121 ? 25.838 3.138 -35.281 1.00 92.56 121 ASP A CA 1
ATOM 997 C C . ASP A 1 121 ? 26.700 4.239 -35.909 1.00 92.56 121 ASP A C 1
ATOM 999 O O . ASP A 1 121 ? 26.918 5.271 -35.278 1.00 92.56 121 ASP A O 1
ATOM 1003 N N . ALA A 1 122 ? 27.045 4.105 -37.194 1.00 92.75 122 ALA A N 1
ATOM 1004 C CA . ALA A 1 122 ? 27.665 5.177 -37.971 1.00 92.75 122 ALA A CA 1
ATOM 1005 C C . ALA A 1 122 ? 26.799 6.452 -37.986 1.00 92.75 122 ALA A C 1
ATOM 1007 O O . ALA A 1 122 ? 27.289 7.532 -37.668 1.00 92.75 122 ALA A O 1
ATOM 1008 N N . ASN A 1 123 ? 25.490 6.330 -38.251 1.00 89.12 123 ASN A N 1
ATOM 1009 C CA . ASN A 1 123 ? 24.581 7.480 -38.255 1.00 89.12 123 ASN A CA 1
ATOM 1010 C C . ASN A 1 123 ? 24.474 8.136 -36.872 1.00 89.12 123 ASN A C 1
ATOM 1012 O O . ASN A 1 123 ? 24.377 9.358 -36.780 1.00 89.12 123 ASN A O 1
ATOM 1016 N N . LYS A 1 124 ? 24.472 7.348 -35.788 1.00 90.81 124 LYS A N 1
ATOM 1017 C CA . LYS A 1 124 ? 24.480 7.892 -34.420 1.00 90.81 124 LYS A CA 1
ATOM 1018 C C . LYS A 1 124 ? 25.760 8.682 -34.170 1.00 90.81 124 LYS A C 1
ATOM 1020 O O . LYS A 1 124 ? 25.675 9.811 -33.696 1.00 90.81 124 LYS A O 1
ATOM 1025 N N . GLN A 1 125 ? 26.910 8.116 -34.538 1.00 93.50 125 GLN A N 1
ATOM 1026 C CA . GLN A 1 125 ? 28.205 8.751 -34.329 1.00 93.50 125 GLN A CA 1
ATOM 1027 C C . GLN A 1 125 ? 28.312 10.065 -35.105 1.00 93.50 125 GLN A C 1
ATOM 1029 O O . GLN A 1 125 ? 28.613 11.094 -34.509 1.00 93.50 125 GLN A O 1
ATOM 1034 N N . SER A 1 126 ? 27.962 10.069 -36.396 1.00 92.88 126 SER A N 1
ATOM 1035 C CA . SER A 1 126 ? 27.949 11.293 -37.206 1.00 92.88 126 SER A CA 1
ATOM 1036 C C . SER A 1 126 ? 27.035 12.364 -36.612 1.00 92.88 126 SER A C 1
ATOM 1038 O O . SER A 1 126 ? 27.411 13.532 -36.561 1.00 92.88 126 SER A O 1
ATOM 1040 N N . ARG A 1 127 ? 25.852 11.981 -36.112 1.00 92.31 127 ARG A N 1
ATOM 1041 C CA . ARG A 1 127 ? 24.935 12.923 -35.454 1.00 92.31 127 ARG A CA 1
ATOM 1042 C C . ARG A 1 127 ? 25.535 13.520 -34.185 1.00 92.31 127 ARG A C 1
ATOM 1044 O O . ARG A 1 127 ? 25.421 14.725 -34.000 1.00 92.31 127 ARG A O 1
ATOM 1051 N N . VAL A 1 128 ? 26.165 12.708 -33.335 1.00 93.94 128 VAL A N 1
ATOM 1052 C CA . VAL A 1 128 ? 26.830 13.194 -32.115 1.00 93.94 128 VAL A CA 1
ATOM 1053 C C . VAL A 1 128 ? 27.939 14.178 -32.474 1.00 93.94 128 VAL A C 1
ATOM 1055 O O . VAL A 1 128 ? 27.956 15.277 -31.929 1.00 93.94 128 VAL A O 1
ATOM 1058 N N . THR A 1 129 ? 28.790 13.841 -33.445 1.00 93.50 129 THR A N 1
ATOM 1059 C CA . THR A 1 129 ? 29.883 14.712 -33.898 1.00 93.50 129 THR A CA 1
ATOM 1060 C C . THR A 1 129 ? 29.372 16.053 -34.429 1.00 93.50 129 THR A C 1
ATOM 1062 O O . THR A 1 129 ? 29.868 17.098 -34.016 1.00 93.50 129 THR A O 1
ATOM 1065 N N . VAL A 1 130 ? 28.343 16.048 -35.286 1.00 91.94 130 VAL A N 1
ATOM 1066 C CA . VAL A 1 130 ? 27.742 17.282 -35.828 1.00 91.94 130 VAL A CA 1
ATOM 1067 C C . VAL A 1 130 ? 27.085 18.117 -34.725 1.00 91.94 130 VAL A C 1
ATOM 1069 O O . VAL A 1 130 ? 27.233 19.336 -34.693 1.00 91.94 130 VAL A O 1
ATOM 1072 N N . CYS A 1 131 ? 26.367 17.488 -33.791 1.00 90.06 131 CYS A N 1
ATOM 1073 C CA . CYS A 1 131 ? 25.765 18.209 -32.671 1.00 90.06 131 CYS A CA 1
ATOM 1074 C C . CYS A 1 131 ? 26.827 18.828 -31.753 1.00 90.06 131 CYS A C 1
ATOM 1076 O O . CYS A 1 131 ? 26.654 19.963 -31.321 1.00 90.06 131 CYS A O 1
ATOM 1078 N N . GLN A 1 132 ? 27.926 18.119 -31.485 1.00 90.50 132 GLN A N 1
ATOM 1079 C CA . GLN A 1 132 ? 29.043 18.636 -30.691 1.00 90.50 132 GLN A CA 1
ATOM 1080 C C . GLN A 1 132 ? 29.717 19.832 -31.374 1.00 90.50 132 GLN A C 1
ATOM 1082 O O . GLN A 1 132 ? 29.953 20.841 -30.714 1.00 90.50 132 GLN A O 1
ATOM 1087 N N . SER A 1 133 ? 29.968 19.770 -32.688 1.00 88.25 133 SER A N 1
ATOM 1088 C CA . SER A 1 133 ? 30.567 20.894 -33.420 1.00 88.25 133 SER A CA 1
ATOM 1089 C C . SER A 1 133 ? 29.656 22.122 -33.434 1.00 88.25 133 SER A C 1
ATOM 1091 O O . SER A 1 133 ? 30.122 23.227 -33.169 1.00 88.25 133 SER A O 1
ATOM 1093 N N . LEU A 1 134 ? 28.353 21.934 -33.674 1.00 87.44 134 LEU A N 1
ATOM 1094 C CA . LEU A 1 134 ? 27.370 23.023 -33.653 1.00 87.44 134 LEU A CA 1
ATOM 1095 C C . LEU A 1 134 ? 27.238 23.646 -32.259 1.00 87.44 134 LEU A C 1
ATOM 1097 O O . LEU A 1 134 ? 27.149 24.865 -32.138 1.00 87.44 134 LEU A O 1
ATOM 1101 N N . LEU A 1 135 ? 27.252 22.828 -31.203 1.00 88.69 135 LEU A N 1
ATOM 1102 C CA . LEU A 1 135 ? 27.183 23.309 -29.824 1.00 88.69 135 LEU A CA 1
ATOM 1103 C C . LEU A 1 135 ? 28.403 24.172 -29.473 1.00 88.69 135 LEU A C 1
ATOM 1105 O O . LEU A 1 135 ? 28.231 25.246 -28.905 1.00 88.69 135 LEU A O 1
ATOM 1109 N N . LEU A 1 136 ? 29.607 23.745 -29.872 1.00 86.38 136 LEU A N 1
ATOM 1110 C CA . LEU A 1 136 ? 30.842 24.513 -29.681 1.00 86.38 136 LEU A CA 1
ATOM 1111 C C . LEU A 1 136 ? 30.824 25.842 -30.450 1.00 86.38 136 LEU A C 1
ATOM 1113 O O . LEU A 1 136 ? 31.210 26.877 -29.914 1.00 86.38 136 LEU A O 1
ATOM 1117 N N . GLN A 1 137 ? 30.333 25.838 -31.690 1.00 81.81 137 GLN A N 1
ATOM 1118 C CA . GLN A 1 137 ? 30.200 27.057 -32.493 1.00 81.81 137 GLN A CA 1
ATOM 1119 C C . GLN A 1 137 ? 29.213 28.058 -31.877 1.00 81.81 137 GLN A C 1
ATOM 1121 O O . GLN A 1 137 ? 29.456 29.261 -31.910 1.00 81.81 137 GLN A O 1
ATOM 1126 N N . LEU A 1 138 ? 28.123 27.568 -31.280 1.00 78.06 138 LEU A N 1
ATOM 1127 C CA . LEU A 1 138 ? 27.138 28.401 -30.590 1.00 78.06 138 LEU A CA 1
ATOM 1128 C C . LEU A 1 138 ? 27.632 28.895 -29.221 1.00 78.06 138 LEU A C 1
ATOM 1130 O O . LEU A 1 138 ? 27.239 29.981 -28.803 1.00 78.06 138 LEU A O 1
ATOM 1134 N N . SER A 1 139 ? 28.487 28.134 -28.526 1.00 74.75 139 SER A N 1
ATOM 1135 C CA . SER A 1 139 ? 29.001 28.505 -27.200 1.00 74.75 139 SER A CA 1
ATOM 1136 C C . SER A 1 139 ? 30.163 29.494 -27.239 1.00 74.75 139 SER A C 1
ATOM 1138 O O . SER A 1 139 ? 30.346 30.240 -26.283 1.00 74.75 139 SER A O 1
ATOM 1140 N N . VAL A 1 140 ? 30.967 29.490 -28.308 1.00 69.81 140 VAL A N 1
ATOM 1141 C CA . VAL A 1 140 ? 32.133 30.384 -28.423 1.00 69.81 140 VAL A CA 1
ATOM 1142 C C . VAL A 1 140 ? 31.726 31.812 -28.787 1.00 69.81 140 VAL A C 1
ATOM 1144 O O . VAL A 1 140 ? 32.463 32.723 -28.446 1.00 69.81 140 VAL A O 1
ATOM 1147 N N . GLY A 1 141 ? 30.542 32.012 -29.376 1.00 57.16 141 GLY A N 1
ATOM 1148 C CA . GLY A 1 141 ? 29.982 33.325 -29.679 1.00 57.16 141 GLY A CA 1
ATOM 1149 C C . GLY A 1 141 ? 30.858 34.145 -30.624 1.00 57.16 141 GLY A C 1
ATOM 1150 O O . GLY A 1 141 ? 31.910 34.644 -30.251 1.00 57.16 141 GLY A O 1
ATOM 1151 N N . CYS A 1 142 ? 30.393 34.390 -31.842 1.00 42.12 142 CYS A N 1
ATOM 1152 C CA . CYS A 1 142 ? 30.794 35.632 -32.484 1.00 42.12 142 CYS A CA 1
ATOM 1153 C C . CYS A 1 142 ? 29.711 36.093 -33.444 1.00 42.12 142 CYS A C 1
ATOM 1155 O O . CYS A 1 142 ? 29.277 35.341 -34.315 1.00 42.12 142 CYS A O 1
ATOM 1157 N N . GLU A 1 143 ? 29.251 37.319 -33.203 1.00 50.56 143 GLU A N 1
ATOM 1158 C CA . GLU A 1 143 ? 28.905 38.320 -34.211 1.00 50.56 143 GLU A CA 1
ATOM 1159 C C . GLU A 1 143 ? 29.181 37.826 -35.635 1.00 50.56 143 GLU A C 1
ATOM 1161 O O . GLU A 1 143 ? 30.314 37.885 -36.095 1.00 50.56 143 GLU A O 1
ATOM 1166 N N . ASN A 1 144 ? 28.162 37.219 -36.251 1.00 51.16 144 ASN A N 1
ATOM 1167 C CA . ASN A 1 144 ? 27.987 36.877 -37.671 1.00 51.16 144 ASN A CA 1
ATOM 1168 C C . ASN A 1 144 ? 27.066 35.653 -37.771 1.00 51.16 144 ASN A C 1
ATOM 1170 O O . ASN A 1 144 ? 27.420 34.593 -38.289 1.00 51.16 144 ASN A O 1
ATOM 1174 N N . MET A 1 145 ? 25.834 35.802 -37.279 1.00 43.88 145 MET A N 1
ATOM 1175 C CA . MET A 1 145 ? 24.748 34.933 -37.725 1.00 43.88 145 MET A CA 1
ATOM 1176 C C . MET A 1 145 ? 24.490 35.248 -39.202 1.00 43.88 145 MET A C 1
ATOM 1178 O O . MET A 1 145 ? 23.832 36.236 -39.523 1.00 43.88 145 MET A O 1
ATOM 1182 N N . ASN A 1 146 ? 25.006 34.418 -40.111 1.00 48.38 146 ASN A N 1
ATOM 1183 C CA . ASN A 1 146 ? 24.515 34.408 -41.485 1.00 48.38 146 ASN A CA 1
ATOM 1184 C C . ASN A 1 146 ? 23.014 34.064 -41.456 1.00 48.38 146 ASN A C 1
ATOM 1186 O O . ASN A 1 146 ? 22.643 33.047 -40.857 1.00 48.38 146 ASN A O 1
ATOM 1190 N N . PRO A 1 147 ? 22.136 34.855 -42.100 1.00 46.62 147 PRO A N 1
ATOM 1191 C CA . PRO A 1 147 ? 20.719 34.548 -42.175 1.00 46.62 147 PRO A CA 1
ATOM 1192 C C . PRO A 1 147 ? 20.512 33.402 -43.170 1.00 46.62 147 PRO A C 1
ATOM 1194 O O . PRO A 1 147 ? 20.180 33.612 -44.330 1.00 46.62 147 PRO A O 1
ATOM 1197 N N . ILE A 1 148 ? 20.704 32.165 -42.716 1.00 50.41 148 ILE A N 1
ATOM 1198 C CA . ILE A 1 148 ? 20.267 30.971 -43.445 1.00 50.41 148 ILE A CA 1
ATOM 1199 C C . ILE A 1 148 ? 19.065 30.389 -42.705 1.00 50.41 148 ILE A C 1
ATOM 1201 O O . ILE A 1 148 ? 19.105 29.294 -42.155 1.00 50.41 148 ILE A O 1
ATOM 1205 N N . HIS A 1 149 ? 17.973 31.153 -42.667 1.00 50.91 149 HIS A N 1
ATOM 1206 C CA . HIS A 1 149 ? 16.670 30.630 -42.272 1.00 50.91 149 HIS A CA 1
ATOM 1207 C C . HIS A 1 149 ? 15.825 30.455 -43.533 1.00 50.91 149 HIS A C 1
ATOM 1209 O O . HIS A 1 149 ? 15.112 31.362 -43.951 1.00 50.91 149 HIS A O 1
ATOM 1215 N N . GLY A 1 150 ? 15.943 29.285 -44.166 1.00 46.22 150 GLY A N 1
ATOM 1216 C CA . GLY A 1 150 ? 15.281 29.013 -45.443 1.00 46.22 150 GLY A CA 1
ATOM 1217 C C . GLY A 1 150 ? 14.791 27.583 -45.667 1.00 46.22 150 GLY A C 1
ATOM 1218 O O . GLY A 1 150 ? 14.415 27.283 -46.790 1.00 46.22 150 GLY A O 1
ATOM 1219 N N . THR A 1 151 ? 14.787 26.683 -44.674 1.00 49.22 151 THR A N 1
ATOM 1220 C CA . THR A 1 151 ? 14.394 25.273 -44.923 1.00 49.22 151 THR A CA 1
ATOM 1221 C C . THR A 1 151 ? 13.644 24.577 -43.783 1.00 49.22 151 THR A C 1
ATOM 1223 O O . THR A 1 151 ? 13.733 23.360 -43.655 1.00 49.22 151 THR A O 1
ATOM 1226 N N . LEU A 1 152 ? 12.893 25.284 -42.926 1.00 43.56 152 LEU A N 1
ATOM 1227 C CA . LEU A 1 152 ? 12.193 24.585 -41.830 1.00 43.56 152 LEU A CA 1
ATOM 1228 C C . LEU A 1 152 ? 10.938 25.278 -41.284 1.00 43.56 152 LEU A C 1
ATOM 1230 O O . LEU A 1 152 ? 10.738 25.344 -40.073 1.00 43.56 152 LEU A O 1
ATOM 1234 N N . LYS A 1 153 ? 10.060 25.779 -42.162 1.00 37.12 153 LYS A N 1
ATOM 1235 C CA . LYS A 1 153 ? 8.719 26.233 -41.741 1.00 37.12 153 LYS A CA 1
ATOM 1236 C C . LYS A 1 153 ? 7.579 25.284 -42.131 1.00 37.12 153 LYS A C 1
ATOM 1238 O O . LYS A 1 153 ? 6.580 25.247 -41.420 1.00 37.12 153 LYS A O 1
ATOM 1243 N N . ASP A 1 154 ? 7.771 24.418 -43.126 1.00 35.00 154 ASP A N 1
ATOM 1244 C CA . ASP A 1 154 ? 6.673 23.575 -43.633 1.00 35.00 154 ASP A CA 1
ATOM 1245 C C . ASP A 1 154 ? 6.564 22.201 -42.946 1.00 35.00 154 ASP A C 1
ATOM 1247 O O . ASP A 1 154 ? 5.553 21.512 -43.069 1.00 35.00 154 ASP A O 1
ATOM 1251 N N . THR A 1 155 ? 7.555 21.802 -42.144 1.00 41.72 155 THR A N 1
ATOM 1252 C CA . THR A 1 155 ? 7.577 20.481 -41.487 1.00 41.72 155 THR A CA 1
ATOM 1253 C C . THR A 1 155 ? 6.810 20.437 -40.159 1.00 41.72 155 THR A C 1
ATOM 1255 O O . THR A 1 155 ? 6.386 19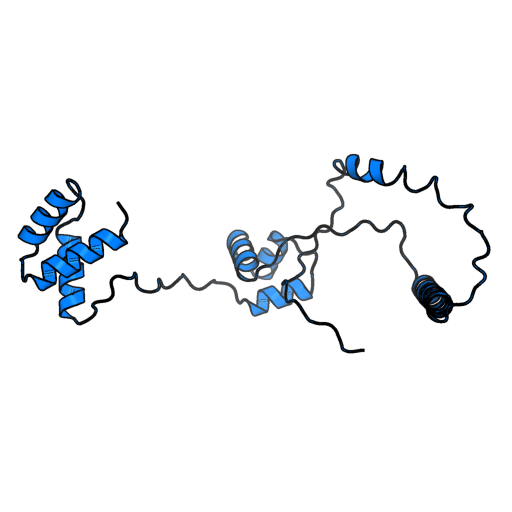.368 -39.721 1.00 41.72 155 THR A O 1
ATOM 1258 N N . TRP A 1 156 ? 6.589 21.584 -39.508 1.00 34.38 156 TRP A N 1
ATOM 1259 C CA . TRP A 1 156 ? 5.984 21.643 -38.167 1.00 34.38 156 TRP A CA 1
ATOM 1260 C C . TRP A 1 156 ? 4.446 21.624 -38.168 1.00 34.38 156 TRP A C 1
ATOM 1262 O O . TRP A 1 156 ? 3.844 21.316 -37.142 1.00 34.38 156 TRP A O 1
ATOM 1272 N N . LEU A 1 157 ? 3.796 21.888 -39.309 1.00 35.12 157 LEU A N 1
ATOM 1273 C CA . LEU A 1 157 ? 2.329 21.860 -39.433 1.00 35.12 157 LEU A CA 1
ATOM 1274 C C . LEU A 1 157 ? 1.755 20.454 -39.686 1.00 35.12 157 LEU A C 1
ATOM 1276 O O . LEU A 1 157 ? 0.563 20.229 -39.477 1.00 35.12 157 LEU A O 1
ATOM 1280 N N . LEU A 1 158 ? 2.586 19.497 -40.109 1.00 37.47 158 LEU A N 1
ATOM 1281 C CA . LEU A 1 158 ? 2.175 18.105 -40.327 1.00 37.47 158 LEU A CA 1
ATOM 1282 C C . LEU A 1 158 ? 2.272 17.251 -39.056 1.00 37.47 158 LEU A C 1
ATOM 1284 O O . LEU A 1 158 ? 1.450 16.357 -38.857 1.00 37.47 158 LEU A O 1
ATOM 1288 N N . ASN A 1 159 ? 3.217 17.551 -38.161 1.00 34.94 159 ASN A N 1
ATOM 1289 C CA . ASN A 1 159 ? 3.449 16.721 -36.979 1.00 34.94 159 ASN A CA 1
ATOM 1290 C C . ASN A 1 159 ? 2.373 16.911 -35.892 1.00 34.94 159 ASN A C 1
ATOM 1292 O O . ASN A 1 159 ? 1.999 15.956 -35.221 1.00 34.94 159 ASN A O 1
ATOM 1296 N N . SER A 1 160 ? 1.791 18.110 -35.785 1.00 30.59 160 SER A N 1
ATOM 1297 C CA . SER A 1 160 ? 0.682 18.401 -34.862 1.00 30.59 160 SER A CA 1
ATOM 1298 C C . SER A 1 160 ? -0.638 17.719 -35.252 1.00 30.59 160 SER A C 1
ATOM 1300 O O . SER A 1 160 ? -1.462 17.448 -34.383 1.00 30.59 160 SER A O 1
ATOM 1302 N N . LYS A 1 161 ? -0.837 17.375 -36.535 1.00 30.56 161 LYS A N 1
ATOM 1303 C CA . LYS A 1 161 ? -2.002 16.594 -36.999 1.00 30.56 161 LYS A CA 1
ATOM 1304 C C . LYS A 1 161 ? -1.823 15.076 -36.848 1.00 30.56 161 LYS A C 1
ATOM 1306 O O . LYS A 1 161 ? -2.821 14.363 -36.747 1.00 30.56 161 LYS A O 1
ATOM 1311 N N . MET A 1 162 ? -0.589 14.560 -36.794 1.00 32.03 162 MET A N 1
ATOM 1312 C CA . MET A 1 162 ? -0.328 13.118 -36.607 1.00 32.03 162 MET A CA 1
ATOM 1313 C C . MET A 1 162 ? -0.560 12.639 -35.165 1.00 32.03 162 MET A C 1
ATOM 1315 O O . MET A 1 162 ? -0.937 11.478 -34.965 1.00 32.03 162 MET A O 1
ATOM 1319 N N . ASP A 1 163 ? -0.431 13.529 -34.178 1.00 34.06 163 ASP A N 1
ATOM 1320 C CA . ASP A 1 163 ? -0.770 13.237 -32.778 1.00 34.06 163 ASP A CA 1
ATOM 1321 C C . ASP A 1 163 ? -2.275 12.965 -32.596 1.00 34.06 163 ASP A C 1
ATOM 1323 O O . ASP A 1 163 ? -2.667 12.136 -31.773 1.00 34.06 163 ASP A O 1
ATOM 1327 N N . SER A 1 164 ? -3.131 13.578 -33.424 1.00 31.56 164 SER A N 1
ATOM 1328 C CA . SER A 1 164 ? -4.586 13.364 -33.400 1.00 31.56 164 SER A CA 1
ATOM 1329 C C . SER A 1 164 ? -5.032 12.096 -34.145 1.00 31.56 164 SER A C 1
ATOM 1331 O O . SER A 1 164 ? -6.086 11.545 -33.835 1.00 31.56 164 SER A O 1
ATOM 1333 N N . ALA A 1 165 ? -4.241 11.603 -35.106 1.00 32.97 165 ALA A N 1
ATOM 1334 C CA . ALA A 1 165 ? -4.586 10.442 -35.939 1.00 32.97 165 ALA A CA 1
ATOM 1335 C C . ALA A 1 165 ? -4.054 9.093 -35.401 1.00 32.97 165 ALA A C 1
ATOM 1337 O O . ALA A 1 165 ? -4.487 8.029 -35.842 1.00 32.97 165 ALA A O 1
ATOM 1338 N N . SER A 1 166 ? -3.169 9.093 -34.397 1.00 38.19 166 SER A N 1
ATOM 1339 C CA . SER A 1 166 ? -2.547 7.868 -33.849 1.00 38.19 166 SER A CA 1
ATOM 1340 C C . SER A 1 166 ? -3.397 7.114 -32.805 1.00 38.19 166 SER A C 1
ATOM 1342 O O . SER A 1 166 ? -2.886 6.290 -32.031 1.00 38.19 166 SER A O 1
ATOM 1344 N N . GLN A 1 167 ? -4.715 7.345 -32.775 1.00 40.41 167 GLN A N 1
ATOM 1345 C CA . GLN A 1 167 ? -5.652 6.560 -31.959 1.00 40.41 167 GLN A CA 1
ATOM 1346 C C . GLN A 1 167 ? -5.999 5.192 -32.564 1.00 40.41 167 GLN A C 1
ATOM 1348 O O . GLN A 1 167 ? -6.525 4.339 -31.849 1.00 40.41 167 GLN A O 1
ATOM 1353 N N . HIS A 1 168 ? -5.647 4.926 -33.826 1.00 32.72 168 HIS A N 1
ATOM 1354 C CA . HIS A 1 168 ? -6.150 3.753 -34.541 1.00 32.72 168 HIS A CA 1
ATOM 1355 C C . HIS A 1 168 ? -5.076 2.802 -35.090 1.00 32.72 168 HIS A C 1
ATOM 1357 O O . HIS A 1 168 ? -5.219 2.265 -36.178 1.00 32.72 168 HIS A O 1
ATOM 1363 N N . ASP A 1 169 ? -4.039 2.494 -34.308 1.00 35.56 169 ASP A N 1
ATOM 1364 C CA . ASP A 1 169 ? -3.380 1.191 -34.463 1.00 35.56 169 ASP A CA 1
ATOM 1365 C C . ASP A 1 169 ? -3.036 0.575 -33.100 1.00 35.56 169 ASP A C 1
ATOM 1367 O O . ASP A 1 169 ? -2.253 1.104 -32.297 1.00 35.56 169 ASP A O 1
ATOM 1371 N N . ARG A 1 170 ? -3.732 -0.528 -32.805 1.00 40.03 170 ARG A N 1
ATOM 1372 C CA . ARG A 1 170 ? -3.633 -1.309 -31.566 1.00 40.03 170 ARG A CA 1
ATOM 1373 C C . ARG A 1 170 ? -2.598 -2.430 -31.675 1.00 40.03 170 ARG A C 1
ATOM 1375 O O . ARG A 1 170 ? -2.280 -3.025 -30.650 1.00 40.03 170 ARG A O 1
ATOM 1382 N N . LYS A 1 171 ? -2.078 -2.743 -32.870 1.00 35.78 171 LYS A N 1
ATOM 1383 C CA . LYS A 1 171 ? -1.395 -4.026 -33.105 1.00 35.78 171 LYS A CA 1
ATOM 1384 C C . LYS A 1 171 ? 0.110 -4.045 -32.828 1.00 35.78 171 LYS A C 1
ATOM 1386 O O . LYS A 1 171 ? 0.659 -5.138 -32.774 1.00 35.78 171 LYS A O 1
ATOM 1391 N N . ASN A 1 172 ? 0.778 -2.908 -32.596 1.00 35.03 172 ASN A N 1
ATOM 1392 C CA . ASN A 1 172 ? 2.248 -2.913 -32.473 1.00 35.03 172 ASN A CA 1
ATOM 1393 C C . ASN A 1 172 ? 2.857 -2.010 -31.380 1.00 35.03 172 ASN A C 1
ATOM 1395 O O . ASN A 1 172 ? 4.003 -1.575 -31.492 1.00 35.03 172 ASN A O 1
ATOM 1399 N N . ARG A 1 173 ? 2.125 -1.713 -30.296 1.00 43.88 173 ARG A N 1
ATOM 1400 C CA . ARG A 1 173 ? 2.704 -0.997 -29.142 1.00 43.88 173 ARG A CA 1
ATOM 1401 C C . ARG A 1 173 ? 3.324 -1.997 -28.169 1.00 43.88 173 ARG A C 1
ATOM 1403 O O . ARG A 1 173 ? 2.645 -2.485 -27.270 1.00 43.88 173 ARG A O 1
ATOM 1410 N N . ARG A 1 174 ? 4.617 -2.288 -28.346 1.00 41.09 174 ARG A N 1
ATOM 1411 C CA . ARG A 1 174 ? 5.445 -2.896 -27.291 1.00 41.09 174 ARG A CA 1
ATOM 1412 C C . ARG A 1 174 ? 5.468 -1.916 -26.116 1.00 41.09 174 ARG A C 1
ATOM 1414 O O . ARG A 1 174 ? 5.885 -0.768 -26.265 1.00 41.09 174 ARG A O 1
ATOM 1421 N N . PHE A 1 175 ? 4.881 -2.322 -24.998 1.00 39.47 175 PHE A N 1
ATOM 1422 C CA . PHE A 1 175 ? 4.696 -1.473 -23.827 1.00 39.47 175 PHE A CA 1
ATOM 1423 C C . PHE A 1 175 ? 5.919 -1.583 -22.942 1.00 39.47 175 PHE A C 1
ATOM 1425 O O . PHE A 1 175 ? 6.222 -2.687 -22.535 1.00 39.47 175 PHE A O 1
ATOM 1432 N N . ILE A 1 176 ? 6.582 -0.475 -22.625 1.00 46.00 176 ILE A N 1
ATOM 1433 C CA . ILE A 1 176 ? 7.760 -0.483 -21.759 1.00 46.00 176 ILE A CA 1
ATOM 1434 C C . ILE A 1 176 ? 7.299 -0.187 -20.324 1.00 46.00 176 ILE A C 1
ATOM 1436 O O . ILE A 1 176 ? 6.663 0.830 -20.053 1.00 46.00 176 ILE A O 1
ATOM 1440 N N . VAL A 1 177 ? 7.593 -1.090 -19.399 1.00 43.12 177 VAL A N 1
ATOM 1441 C CA . VAL A 1 177 ? 7.477 -0.937 -17.948 1.00 43.12 177 VAL A CA 1
ATOM 1442 C C . VAL A 1 177 ? 8.827 -0.435 -17.424 1.00 43.12 177 VAL A C 1
ATOM 1444 O O . VAL A 1 177 ? 9.655 -1.211 -16.970 1.00 43.12 177 VAL A O 1
ATOM 1447 N N . VAL A 1 178 ? 9.093 0.869 -17.516 1.00 44.28 178 VAL A N 1
ATOM 1448 C CA . VAL A 1 178 ? 10.261 1.535 -16.893 1.00 44.28 178 VAL A CA 1
ATOM 1449 C C . VAL A 1 178 ? 9.789 2.950 -16.513 1.00 44.28 178 VAL A C 1
ATOM 1451 O O . VAL A 1 178 ? 9.091 3.561 -17.311 1.00 44.28 178 VAL A O 1
ATOM 1454 N N . CYS A 1 179 ? 10.039 3.560 -15.351 1.00 45.72 179 CYS A N 1
ATOM 1455 C CA . CYS A 1 179 ? 11.031 3.381 -14.291 1.00 45.72 179 CYS A CA 1
ATOM 1456 C C . CYS A 1 179 ? 10.428 3.796 -12.933 1.00 45.72 179 CYS A C 1
ATOM 1458 O O . CYS A 1 179 ? 9.443 4.536 -12.881 1.00 45.72 179 CYS A O 1
ATOM 1460 N N . HIS A 1 180 ? 11.100 3.412 -11.847 1.00 34.06 180 HIS A N 1
ATOM 1461 C CA . HIS A 1 180 ? 11.041 4.109 -10.563 1.00 34.06 180 HIS A CA 1
ATOM 1462 C C . HIS A 1 180 ? 11.470 5.570 -10.793 1.00 34.06 180 HIS A C 1
ATOM 1464 O O . HIS A 1 180 ? 12.550 5.811 -11.336 1.00 34.06 180 HIS A O 1
ATOM 1470 N N . VAL A 1 181 ? 10.648 6.553 -10.413 1.00 33.91 181 VAL A N 1
ATOM 1471 C CA . VAL A 1 181 ? 11.078 7.962 -10.392 1.00 33.91 181 VAL A CA 1
ATOM 1472 C C . VAL A 1 181 ? 11.978 8.151 -9.170 1.00 33.91 181 VAL A C 1
ATOM 1474 O O . VAL A 1 181 ? 11.596 8.776 -8.189 1.00 33.91 181 VAL A O 1
ATOM 1477 N N . ALA A 1 182 ? 13.185 7.591 -9.208 1.00 31.02 182 ALA A N 1
ATOM 1478 C CA . ALA A 1 182 ? 14.274 8.201 -8.471 1.00 31.02 182 ALA A CA 1
ATOM 1479 C C . ALA A 1 182 ? 14.711 9.404 -9.307 1.00 31.02 182 ALA A C 1
ATOM 1481 O O . ALA A 1 182 ? 15.170 9.248 -10.439 1.00 31.02 182 ALA A O 1
ATOM 1482 N N . ARG A 1 183 ? 14.549 10.611 -8.756 1.00 31.16 183 ARG A N 1
ATOM 1483 C CA . ARG A 1 183 ? 15.377 11.755 -9.144 1.00 31.16 183 ARG A CA 1
ATOM 1484 C C . ARG A 1 183 ? 16.831 11.353 -8.885 1.00 31.16 183 ARG A C 1
ATOM 1486 O O . ARG A 1 183 ? 17.351 11.597 -7.803 1.00 31.16 183 ARG A O 1
ATOM 1493 N N . LEU A 1 184 ? 17.464 10.684 -9.840 1.00 29.56 184 LEU A N 1
ATOM 1494 C CA . LEU A 1 184 ? 18.910 10.601 -9.876 1.00 29.56 184 LEU A CA 1
ATOM 1495 C C . LEU A 1 184 ? 19.371 11.937 -10.433 1.00 29.56 184 LEU A C 1
ATOM 1497 O O . LEU A 1 184 ? 19.186 12.250 -11.610 1.00 29.56 184 LEU A O 1
ATOM 1501 N N . ASN A 1 185 ? 19.870 12.752 -9.508 1.00 28.08 185 ASN A N 1
ATOM 1502 C CA . ASN A 1 185 ? 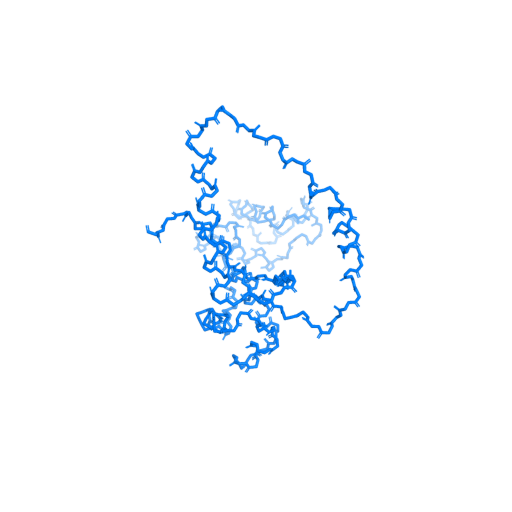20.727 13.865 -9.837 1.00 28.08 185 ASN A CA 1
ATOM 1503 C C . ASN A 1 185 ? 21.811 13.381 -10.798 1.00 28.08 185 ASN A C 1
ATOM 1505 O O . ASN A 1 185 ? 22.270 12.241 -10.745 1.00 28.08 185 ASN A O 1
ATOM 1509 N N . ALA A 1 186 ? 22.136 14.288 -11.701 1.00 32.06 186 ALA A N 1
ATOM 1510 C CA . ALA A 1 186 ? 23.155 14.153 -12.705 1.00 32.06 186 ALA A CA 1
ATOM 1511 C C . ALA A 1 186 ? 24.505 13.677 -12.139 1.00 32.06 186 ALA A C 1
ATOM 1513 O O . ALA A 1 186 ? 24.808 13.905 -10.969 1.00 32.06 186 ALA A O 1
ATOM 1514 N N . ILE A 1 187 ? 25.322 13.206 -13.088 1.00 30.34 187 ILE A N 1
ATOM 1515 C CA . ILE A 1 187 ? 26.783 13.047 -13.060 1.00 30.34 187 ILE A CA 1
ATOM 1516 C C . ILE A 1 187 ? 27.231 11.625 -12.705 1.00 30.34 187 ILE A C 1
ATOM 1518 O O . ILE A 1 187 ? 27.136 11.194 -11.567 1.00 30.34 187 ILE A O 1
ATOM 1522 N N . ASP A 1 188 ? 27.662 10.906 -13.745 1.00 27.67 188 ASP A N 1
ATOM 1523 C CA . ASP A 1 188 ? 29.014 10.338 -13.833 1.00 27.67 188 ASP A CA 1
ATOM 1524 C C . ASP A 1 188 ? 29.278 9.969 -15.311 1.00 27.67 188 ASP A C 1
ATOM 1526 O O . ASP A 1 188 ? 28.887 8.909 -15.806 1.00 27.67 188 ASP A O 1
ATOM 1530 N N . ILE A 1 189 ? 29.860 10.937 -16.031 1.00 32.09 189 ILE A N 1
ATOM 1531 C CA . ILE A 1 189 ? 30.747 10.747 -17.191 1.00 32.09 189 ILE A CA 1
ATOM 1532 C C . ILE A 1 189 ? 32.140 11.093 -16.683 1.00 32.09 189 ILE A C 1
ATOM 1534 O O . ILE A 1 189 ? 32.229 12.133 -15.988 1.00 32.09 189 ILE A O 1
#

Foldseek 3Di:
DDLLVLLVLLLVCLVVVDDLVVSLVVSCVVPHPPPDDSVRSVVSSVCVVVVNSDSDDDPPPDDPQPFDLVLLVVVCVVPQLDDLVRSCVVRVHDSVSSVVSCVVLVWDKDWDDDDPDDDDPVNVVVVVVVVVVVVVVVVVDDDDPDPPPDPPDPPVVVVVVVVVVPPPDPDDTSIGRDDPPDPPDDDDD

pLDDT: mean 75.09, std 22.89, range [27.67, 96.44]